Protein 6RUM (pdb70)

Foldseek 3Di:
DWAWAKDWADEAAAQAKTKIKIQIPDDQLLQFKKWKWWDDPPDDIATAKIAHSPRPDIDGDPVFPPQWDWDADRVRSMIMIIGGRDDQVVWTWMKMKTKAQARVLVVVVCVVAAQAAEEEEPLLCVLVVYDDPRYAYEYEDCDDDDDPVHHYDDDPVRRVVVRPDDQAYEYEDDQVSQVVCVVVAFKEWEKEWADDDDAPGFHDDDDCVQWDWPDKAWDQDDSGHNTTMMITMIGGPPDDRYYYYAYAYPPRGGHHPSHGVSMDMDMHPTDTHGHD

CATH classification: 2.60.40.10 (+1 more: 3.40.430.10)

Nearest PDB structures (foldseek):
  6rum-assembly1_A  TM=1.004E+00  e=4.250E-59  Lama glama
  6rul-assembly1_A  TM=6.107E-01  e=1.364E-53  Lama glama
  4p68-assembly1_A  TM=9.911E-01  e=1.883E-21  Escherichia coli
  8ez7-assembly1_H  TM=9.637E-01  e=3.844E-15  Homo sapiens
  8ekf-assembly1_HHH  TM=9.594E-01  e=9.694E-15  Homo sapiens

Organism: Escherichia coli (strain K12) (NCBI:txid83333)

Secondary structure (DSSP, 8-state):
--EEEEE---EE-TT--EEEEEEEESS-GGGS-EEEEEE-TTS--EEEEEE-TTSS-EEE-TTTBTTEEEEEETTTTEEEEEE-S--GGG-EEEEEEEEEB-HHHHHHHHHHHTTS-EEEEHHHHHHH-SPPTTS-EEEE-SS--S-TTSEEESSHHHHHHHT-S-S-EEE---HHHHHHHGGG-SEEEEEEE------SEE-----GGGEEEEEEEEE---SSBSS-EEEEEEEE----SEEEEEEE-GGGEEEBTTB-TT-EEEE---EEEEE-

B-factor: mean 23.11, std 8.86, range [10.44, 80.81]

Radius of gyration: 19.85 Å; Cα contacts (8 Å, |Δi|>4): 671; chains: 1; bounding box: 60×46×46 Å

Structure (mmCIF, N/CA/C/O backbone):
data_6RUM
#
_entry.id   6RUM
#
_cell.length_a   47.890
_cell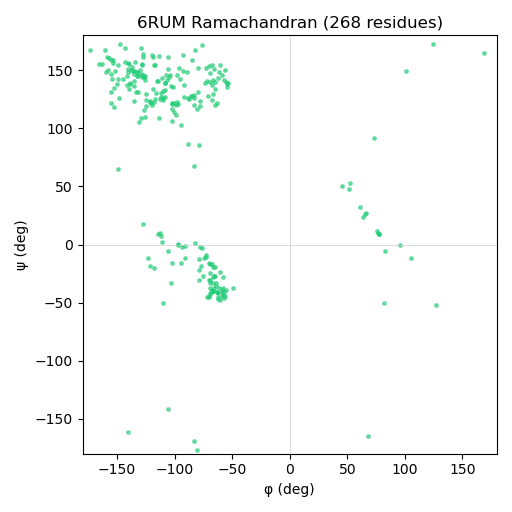.length_b   56.580
_cell.length_c   53.290
_cell.angle_alpha   90.00
_cell.angle_beta   94.91
_cell.angle_gamma   90.00
#
_symmetry.space_group_name_H-M   'P 1 21 1'
#
loop_
_entity.id
_entity.type
_entity.pdbx_description
1 polymer 'GFP-LAMA-G97 a GFP enhancer nanobody with cpDHFR insertion'
2 non-polymer TRIMETHOPRIM
3 non-polymer 'NADPH DIHYDRO-NICOTINAMIDE-ADENINE-DINUCLEOTIDE PHOSPHATE'
4 non-polymer 'CHLORIDE ION'
5 non-polymer 'TETRAETHYLENE GLYCOL'
6 non-polymer DI(HYDROXYETHYL)ETHER
7 water water
#
loop_
_atom_site.group_PDB
_atom_site.id
_atom_site.type_symbol
_atom_site.label_atom_id
_atom_site.label_alt_id
_atom_site.label_comp_id
_atom_site.label_asym_id
_atom_site.label_entity_id
_atom_site.label_seq_id
_atom_site.pdbx_PDB_ins_code
_atom_site.Cartn_x
_atom_site.Cartn_y
_atom_site.Cartn_z
_atom_site.occupancy
_atom_site.B_iso_or_equiv
_atom_site.auth_seq_id
_atom_site.auth_comp_id
_atom_site.auth_asym_id
_atom_site.auth_atom_id
_atom_site.pdbx_PDB_model_num
ATOM 1 N N . GLN A 1 2 ? -16.730 14.253 0.087 1.00 50.73 1 GLN A N 1
ATOM 2 C CA . GLN A 1 2 ? -16.810 13.372 -1.072 1.00 50.94 1 GLN A CA 1
ATOM 3 C C . GLN A 1 2 ? -16.525 11.930 -0.675 1.00 46.03 1 GLN A C 1
ATOM 4 O O . GLN A 1 2 ? -17.054 10.996 -1.282 1.00 46.85 1 GLN A O 1
ATOM 10 N N . VAL A 1 3 ? -15.684 11.744 0.343 1.00 38.30 2 VAL A N 1
ATOM 11 C CA . VAL A 1 3 ? -15.444 10.403 0.863 1.00 31.68 2 VAL A CA 1
ATOM 12 C C . VAL A 1 3 ? -16.689 9.921 1.595 1.00 33.96 2 VAL A C 1
ATOM 13 O O . VAL A 1 3 ? -17.217 10.607 2.482 1.00 32.27 2 VAL A O 1
ATOM 17 N N . GLN A 1 4 ? -17.165 8.735 1.223 1.00 26.77 3 GLN A N 1
ATOM 18 C CA . GLN A 1 4 ? -18.360 8.155 1.813 1.00 26.81 3 GLN A CA 1
ATOM 19 C C . GLN A 1 4 ? -18.131 6.670 2.045 1.00 21.14 3 GLN A C 1
ATOM 20 O O . GLN A 1 4 ? -17.548 5.989 1.198 1.00 24.30 3 GLN A O 1
ATOM 26 N N . LEU A 1 5 ? -18.600 6.175 3.191 1.00 22.94 4 LEU A N 1
ATOM 27 C CA . LEU A 1 5 ? -18.562 4.756 3.532 1.00 23.63 4 LEU A CA 1
ATOM 28 C C . LEU A 1 5 ? -19.979 4.321 3.874 1.00 23.98 4 LEU A C 1
ATOM 29 O O . LEU A 1 5 ? -20.579 4.860 4.810 1.00 25.56 4 LEU A O 1
ATOM 34 N N . VAL A 1 6 ? -20.519 3.361 3.122 1.00 20.12 5 VAL A N 1
ATOM 35 C CA . VAL A 1 6 ? -21.913 2.946 3.279 1.00 20.08 5 VAL A CA 1
ATOM 36 C C . VAL A 1 6 ? -21.952 1.440 3.506 1.00 20.00 5 VAL A C 1
ATOM 37 O O . VAL A 1 6 ? -21.689 0.664 2.582 1.00 20.08 5 VAL A O 1
ATOM 41 N N . GLU A 1 7 ? -22.291 1.025 4.723 1.00 18.00 6 GLU A N 1
ATOM 42 C CA . GLU A 1 7 ? -22.340 -0.390 5.062 1.00 18.50 6 GLU A CA 1
ATOM 43 C C . GLU A 1 7 ? -23.711 -0.984 4.778 1.00 23.95 6 GLU A C 1
ATOM 44 O O . GLU A 1 7 ? -24.740 -0.317 4.904 1.00 25.23 6 GLU A O 1
ATOM 50 N N . SER A 1 8 ? -23.715 -2.264 4.418 1.00 18.74 7 SER A N 1
ATOM 51 C CA . SER A 1 8 ? -24.954 -3.007 4.246 1.00 18.06 7 SER A CA 1
ATOM 52 C C . SER A 1 8 ? -24.706 -4.452 4.642 1.00 22.10 7 SER A C 1
ATOM 53 O O . SER A 1 8 ? -23.571 -4.861 4.897 1.00 18.60 7 SER A O 1
ATOM 56 N N . GLY A 1 9 ? -25.785 -5.226 4.686 1.00 18.68 8 GLY A N 1
ATOM 57 C CA . GLY A 1 9 ? -25.707 -6.654 4.909 1.00 17.46 8 GLY A CA 1
ATOM 58 C C . GLY A 1 9 ? -26.119 -7.102 6.290 1.00 18.19 8 GLY A C 1
ATOM 59 O O . GLY A 1 9 ? -26.294 -8.313 6.501 1.00 19.69 8 GLY A O 1
ATOM 60 N N . GLY A 1 10 ? -26.281 -6.179 7.235 1.00 20.20 9 GLY A N 1
ATOM 61 C CA . GLY A 1 10 ? -26.706 -6.569 8.567 1.00 17.87 9 GLY A CA 1
ATOM 62 C C . GLY A 1 10 ? -28.044 -7.280 8.525 1.00 23.24 9 GLY A C 1
ATOM 63 O O . GLY A 1 10 ? -28.903 -6.989 7.690 1.00 24.81 9 GLY A O 1
ATOM 64 N N . ALA A 1 11 ? -28.204 -8.245 9.427 1.00 19.63 10 ALA A N 1
ATOM 65 C CA . ALA A 1 11 ? -29.380 -9.101 9.423 1.00 15.86 10 ALA A CA 1
ATOM 66 C C . ALA A 1 11 ? -29.520 -9.738 10.791 1.00 19.30 10 ALA A C 1
ATOM 67 O O . ALA A 1 11 ? -28.609 -9.687 11.619 1.00 19.60 10 ALA A O 1
ATOM 69 N N . LEU A 1 12 ? -30.692 -10.329 11.015 1.00 24.32 11 LEU A N 1
ATOM 70 C CA . LEU A 1 12 ? -30.923 -11.220 12.140 1.00 20.94 11 LEU A CA 1
ATOM 71 C C . LEU A 1 12 ? -30.482 -12.619 11.733 1.00 25.25 11 LEU A C 1
ATOM 72 O O . LEU A 1 12 ? -30.879 -13.119 10.675 1.00 24.71 11 LEU A O 1
ATOM 77 N N . VAL A 1 13 ? -29.632 -13.233 12.550 1.00 22.49 12 VAL A N 1
ATOM 78 C CA . VAL A 1 13 ? -29.037 -14.520 12.217 1.00 23.15 12 VAL A CA 1
ATOM 79 C C . VAL A 1 13 ? -29.107 -15.416 13.443 1.00 27.32 12 VAL A C 1
ATOM 80 O O . VAL A 1 13 ? -29.059 -14.943 14.580 1.00 26.40 12 VAL A O 1
ATOM 84 N N . GLN A 1 14 ? -29.222 -16.733 13.204 1.00 25.70 13 GLN A N 1
ATOM 85 C CA . GLN A 1 14 ? -29.261 -17.667 14.322 1.00 26.47 13 GLN A CA 1
ATOM 86 C C . GLN A 1 14 ? -27.849 -17.929 14.845 1.00 22.69 13 GLN A C 1
ATOM 87 O O . GLN A 1 14 ? -26.876 -17.836 14.095 1.00 25.47 13 GLN A O 1
ATOM 93 N N . PRO A 1 15 ? -27.707 -18.251 16.127 1.00 26.57 14 PRO A N 1
ATOM 94 C CA . PRO A 1 15 ? -26.372 -18.550 16.656 1.00 22.28 14 PRO A CA 1
ATOM 95 C C . PRO A 1 15 ? -25.708 -19.664 15.864 1.00 28.68 14 PRO A C 1
ATOM 96 O O . PRO A 1 15 ? -26.351 -20.632 15.456 1.00 31.10 14 PRO A O 1
ATOM 100 N N . GLY A 1 16 ? -24.407 -19.504 15.626 1.00 21.04 15 GLY A N 1
ATOM 101 C CA . GLY A 1 16 ? -23.670 -20.421 14.783 1.00 22.51 15 GLY A CA 1
ATOM 102 C C . GLY A 1 16 ? -23.783 -20.164 13.296 1.00 25.22 15 GLY A C 1
ATOM 103 O O . GLY A 1 16 ? -23.098 -20.841 12.514 1.00 27.47 15 GLY A O 1
ATOM 104 N N . GLY A 1 17 ? -24.623 -19.213 12.874 1.00 23.99 16 GLY A N 1
ATOM 105 C CA . GLY A 1 17 ? -24.781 -18.891 11.471 1.00 24.48 16 GLY A CA 1
ATOM 106 C C . GLY A 1 17 ? -23.683 -17.983 10.947 1.00 23.19 16 GLY A C 1
ATOM 107 O O . GLY A 1 17 ? -22.744 -17.614 11.652 1.00 22.40 16 GLY A O 1
ATOM 108 N N . SER A 1 18 ? -23.825 -17.615 9.670 1.00 23.18 17 SER A N 1
ATOM 109 C CA . SER A 1 18 ? -22.831 -16.843 8.939 1.00 26.52 17 SER A CA 1
ATOM 110 C C . SER A 1 18 ? -23.483 -15.637 8.281 1.00 24.34 17 SER A C 1
ATOM 111 O O . SER A 1 18 ? -24.676 -15.652 7.962 1.00 23.38 17 SER A O 1
ATOM 114 N N . LEU A 1 19 ? -22.674 -14.601 8.055 1.00 19.80 18 LEU A N 1
ATOM 115 C CA . LEU A 1 19 ? -23.127 -13.374 7.416 1.00 20.08 18 LEU A CA 1
ATOM 116 C C . LEU A 1 19 ? -21.942 -12.683 6.754 1.00 17.57 18 LEU A C 1
ATOM 117 O O . LEU A 1 19 ? -20.819 -12.750 7.256 1.00 20.24 18 LEU A O 1
ATOM 122 N N . ARG A 1 20 ? -22.193 -12.017 5.626 1.00 17.91 19 ARG A N 1
ATOM 123 C CA . ARG A 1 20 ? -21.174 -11.201 4.969 1.00 18.65 19 ARG A CA 1
ATOM 124 C C . ARG A 1 20 ? -21.639 -9.753 4.935 1.00 18.59 19 ARG A C 1
ATOM 125 O O . ARG A 1 20 ? -22.713 -9.456 4.404 1.00 17.23 19 ARG A O 1
ATOM 133 N N . LEU A 1 21 ? -20.832 -8.857 5.504 1.00 15.38 20 LEU A N 1
ATOM 134 C CA . LEU A 1 21 ? -21.078 -7.423 5.449 1.00 14.55 20 LEU A CA 1
ATOM 135 C C . LEU A 1 21 ? -20.293 -6.782 4.307 1.00 16.31 20 LEU A C 1
ATOM 136 O O . LEU A 1 21 ? -19.234 -7.271 3.899 1.00 16.02 20 LEU A O 1
ATOM 141 N N . SER A 1 22 ? -20.839 -5.681 3.788 1.00 16.87 21 SER A N 1
ATOM 142 C CA . SER A 1 22 ? -20.254 -4.919 2.695 1.00 18.19 21 SER A CA 1
ATOM 143 C C . SER A 1 22 ? -20.113 -3.473 3.133 1.00 19.97 21 SER A C 1
ATOM 144 O O . SER A 1 22 ? -20.955 -2.959 3.874 1.00 21.76 21 SER A O 1
ATOM 147 N N . CYS A 1 23 ? -19.055 -2.813 2.680 1.00 18.78 22 CYS A N 1
ATOM 148 C CA . CYS A 1 23 ? -18.953 -1.364 2.822 1.00 19.35 22 CYS A CA 1
ATOM 149 C C . CYS A 1 23 ? -18.622 -0.785 1.457 1.00 19.69 22 CYS A C 1
ATOM 150 O O . CYS A 1 23 ? -17.509 -0.975 0.959 1.00 23.20 22 CYS A O 1
ATOM 153 N N . ALA A 1 24 ? -19.590 -0.101 0.852 1.00 18.83 23 ALA A N 1
ATOM 154 C CA . ALA A 1 24 ? -19.378 0.535 -0.445 1.00 19.23 23 ALA A CA 1
ATOM 155 C C . ALA A 1 24 ? -18.717 1.888 -0.230 1.00 24.92 23 ALA A C 1
ATOM 156 O O . ALA A 1 24 ? -19.269 2.760 0.453 1.00 18.89 23 ALA A O 1
ATOM 158 N N . ALA A 1 25 ? -17.534 2.064 -0.801 1.00 18.95 24 ALA A N 1
ATOM 159 C CA . ALA A 1 25 ? -16.771 3.284 -0.608 1.00 20.42 24 ALA A CA 1
ATOM 160 C C . ALA A 1 25 ? -16.851 4.153 -1.855 1.00 22.63 24 ALA A C 1
ATOM 161 O O . ALA A 1 25 ? -16.892 3.648 -2.981 1.00 23.19 24 ALA A O 1
ATOM 163 N N . SER A 1 26 ? -16.893 5.466 -1.645 1.00 21.60 25 SER A N 1
ATOM 164 C CA . SER A 1 26 ? -16.837 6.445 -2.718 1.00 24.09 25 SER A CA 1
ATOM 165 C C . SER A 1 26 ? -15.826 7.521 -2.352 1.00 26.28 25 SER A C 1
ATOM 166 O O . SER A 1 26 ? -15.668 7.871 -1.181 1.00 23.81 25 SER A O 1
ATOM 169 N N . GLY A 1 27 ? -15.130 8.033 -3.360 1.00 25.66 26 GLY A N 1
ATOM 170 C CA . GLY A 1 27 ? -14.205 9.126 -3.161 1.00 26.21 26 GLY A CA 1
ATOM 171 C C . GLY A 1 27 ? -12.757 8.736 -2.962 1.00 29.17 26 GLY A C 1
ATOM 172 O O . GLY A 1 27 ? -11.912 9.629 -2.810 1.00 31.05 26 GLY A O 1
A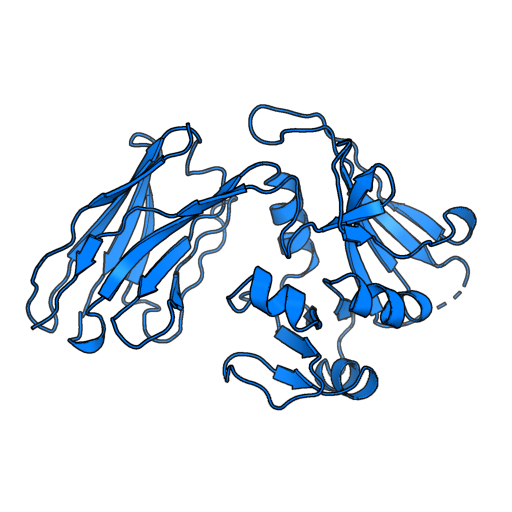TOM 173 N N . PHE A 1 28 ? -12.439 7.446 -2.966 1.00 25.00 27 PHE A N 1
ATOM 174 C CA . PHE A 1 28 ? -11.067 6.971 -2.832 1.00 25.13 27 PHE A CA 1
ATOM 175 C C . PHE A 1 28 ? -11.038 5.501 -3.235 1.00 21.90 27 PHE A C 1
ATOM 176 O O . PHE A 1 28 ? -12.067 4.823 -3.160 1.00 21.23 27 PHE A O 1
ATOM 184 N N . PRO A 1 29 ? -9.872 4.994 -3.683 1.00 23.32 28 PRO A N 1
ATOM 185 C CA . PRO A 1 29 ? -9.771 3.574 -4.048 1.00 21.48 28 PRO A CA 1
ATOM 186 C C . PRO A 1 29 ? -9.425 2.697 -2.849 1.00 23.19 28 PRO A C 1
ATOM 187 O O . PRO A 1 29 ? -8.416 2.931 -2.174 1.00 21.74 28 PRO A O 1
ATOM 191 N N . VAL A 1 30 ? -10.243 1.675 -2.584 1.00 20.69 29 VAL A N 1
ATOM 192 C CA . VAL A 1 30 ? -10.120 0.950 -1.320 1.00 18.78 29 VAL A CA 1
ATOM 193 C C . VAL A 1 30 ? -8.801 0.190 -1.231 1.00 23.13 29 VAL A C 1
ATOM 194 O O . VAL A 1 30 ? -8.275 -0.012 -0.132 1.00 21.90 29 VAL A O 1
ATOM 198 N N . ASN A 1 31 ? -8.221 -0.218 -2.366 1.00 18.71 30 ASN A N 1
ATOM 199 C CA . ASN A 1 31 ? -7.044 -1.074 -2.297 1.00 20.70 30 ASN A CA 1
ATOM 200 C C . ASN A 1 31 ? -5.769 -0.311 -1.970 1.00 20.73 30 ASN A C 1
ATOM 201 O O . ASN A 1 31 ? -4.718 -0.945 -1.816 1.00 21.99 30 ASN A O 1
ATOM 206 N N . ARG A 1 32 ? -5.838 1.011 -1.820 1.00 21.11 31 ARG A N 1
ATOM 207 C CA . ARG A 1 32 ? -4.662 1.839 -1.593 1.00 19.38 31 ARG A CA 1
ATOM 208 C C . ARG A 1 32 ? -4.659 2.506 -0.222 1.00 20.81 31 ARG A C 1
ATOM 209 O O . ARG A 1 32 ? -3.794 3.346 0.044 1.00 21.28 31 ARG A O 1
ATOM 217 N N . TYR A 1 33 ? -5.586 2.134 0.663 1.00 19.20 32 TYR A N 1
ATOM 218 C CA . TYR A 1 33 ? -5.647 2.660 2.019 1.00 17.10 32 TYR A CA 1
ATOM 219 C C . TYR A 1 33 ? -5.823 1.501 2.986 1.00 18.27 32 TYR A C 1
ATOM 220 O O . TYR A 1 33 ? -6.438 0.483 2.651 1.00 18.15 32 TYR A O 1
ATOM 229 N N . SER A 1 34 ? -5.271 1.652 4.185 1.00 15.21 33 SER A N 1
ATOM 230 C CA . SER A 1 34 ? -5.625 0.741 5.263 1.00 14.78 33 SER A CA 1
ATOM 231 C C . SER A 1 34 ? -7.101 0.911 5.606 1.00 19.09 33 SER A C 1
ATOM 232 O O . SER A 1 34 ? -7.593 2.036 5.736 1.00 20.80 33 SER A O 1
ATOM 235 N N . MET A 1 35 ? -7.813 -0.205 5.747 1.00 15.74 34 MET A N 1
ATOM 236 C CA . MET A 1 35 ? -9.238 -0.176 6.058 1.00 13.32 34 MET A CA 1
ATOM 237 C C . MET A 1 35 ? -9.473 -1.022 7.301 1.00 15.40 34 MET A C 1
ATOM 238 O O . MET A 1 35 ? -8.859 -2.080 7.458 1.00 16.83 34 MET A O 1
ATOM 243 N N . ARG A 1 36 ? -10.367 -0.561 8.174 1.00 16.06 35 ARG A N 1
ATOM 244 C CA . ARG A 1 36 ? -10.684 -1.272 9.407 1.00 14.69 35 ARG A CA 1
ATOM 245 C C . ARG A 1 36 ? -12.187 -1.425 9.582 1.00 14.55 35 ARG A C 1
ATOM 246 O O . ARG A 1 36 ? -12.974 -0.585 9.135 1.00 14.97 35 ARG A O 1
ATOM 254 N N . TRP A 1 37 ? -12.572 -2.513 10.253 1.00 14.38 36 TRP A N 1
ATOM 255 C CA . TRP A 1 37 ? -13.933 -2.696 10.735 1.00 15.33 36 TRP A CA 1
ATOM 256 C C . TRP A 1 37 ? -13.936 -2.518 12.246 1.00 14.93 36 TRP A C 1
ATOM 257 O O . TRP A 1 37 ? -13.001 -2.947 12.928 1.00 14.76 36 TRP A O 1
ATOM 268 N N . TYR A 1 38 ? -14.990 -1.877 12.750 1.00 12.94 37 TYR A N 1
ATOM 269 C CA . TYR A 1 38 ? -15.256 -1.687 14.166 1.00 15.76 37 TYR A CA 1
ATOM 270 C C . TYR A 1 38 ? -16.667 -2.180 14.459 1.00 16.68 37 TYR A C 1
ATOM 271 O O . TYR A 1 38 ? -17.483 -2.355 13.554 1.00 15.86 37 TYR A O 1
ATOM 280 N N . ARG A 1 39 ? -16.973 -2.392 15.737 1.00 14.48 38 ARG A N 1
ATOM 281 C CA . ARG A 1 39 ? -18.353 -2.651 16.110 1.00 15.22 38 ARG A CA 1
ATOM 282 C C . ARG A 1 39 ? -18.647 -1.991 17.446 1.00 15.83 38 ARG A C 1
ATOM 283 O O . ARG A 1 39 ? -17.746 -1.715 18.240 1.00 16.98 38 ARG A O 1
ATOM 291 N N . GLN A 1 40 ? -19.931 -1.741 17.684 1.00 16.42 39 GLN A N 1
ATOM 292 C CA . GLN A 1 40 ? -20.338 -1.123 18.942 1.00 16.15 39 GLN A CA 1
ATOM 293 C C . GLN A 1 40 ? -21.717 -1.617 19.340 1.00 18.25 39 GLN A C 1
ATOM 294 O O . GLN A 1 40 ? -22.661 -1.555 18.547 1.00 17.84 39 GLN A O 1
ATOM 300 N N . ALA A 1 41 ? -21.820 -2.128 20.565 1.00 20.15 40 ALA A N 1
ATOM 301 C CA . ALA A 1 41 ? -23.095 -2.477 21.159 1.00 24.54 40 ALA A CA 1
ATOM 302 C C . ALA A 1 41 ? -23.466 -1.450 22.223 1.00 25.22 40 ALA A C 1
ATOM 303 O O . ALA A 1 41 ? -22.583 -0.831 22.822 1.00 23.84 40 ALA A O 1
ATOM 305 N N . PRO A 1 42 ? -24.758 -1.231 22.465 1.00 25.18 41 PRO A N 1
ATOM 306 C CA . PRO A 1 42 ? -25.164 -0.234 23.464 1.00 28.00 41 PRO A CA 1
ATOM 307 C C . PRO A 1 42 ? -24.578 -0.529 24.835 1.00 29.84 41 PRO A C 1
ATOM 308 O O . PRO A 1 42 ? -24.479 -1.683 25.253 1.00 30.68 41 PRO A O 1
ATOM 312 N N . GLY A 1 43 ? -24.189 0.536 25.531 1.00 32.04 42 GLY A N 1
ATOM 313 C CA . GLY A 1 43 ? -23.593 0.381 26.841 1.00 38.92 42 GLY A CA 1
ATOM 314 C C . GLY A 1 43 ? -22.158 -0.081 26.825 1.00 43.28 42 GLY A C 1
ATOM 315 O O . GLY A 1 43 ? -21.620 -0.431 27.879 1.00 43.55 42 GLY A O 1
ATOM 316 N N . LYS A 1 44 ? -21.521 -0.098 25.657 1.00 38.00 43 LYS A N 1
ATOM 317 C CA . LYS A 1 44 ? -20.125 -0.481 25.539 1.00 36.39 43 LYS A CA 1
ATOM 318 C C . LYS A 1 44 ? -19.426 0.475 24.585 1.00 32.32 43 LYS A C 1
ATOM 319 O O . LYS A 1 44 ? -20.055 1.075 23.708 1.00 33.10 43 LYS A O 1
ATOM 325 N N . GLU A 1 45 ? -18.121 0.630 24.782 1.00 32.08 44 GLU A N 1
ATOM 326 C CA . GLU A 1 45 ? -17.332 1.433 23.862 1.00 34.50 44 GLU A CA 1
ATOM 327 C C . GLU A 1 45 ? -17.149 0.687 22.547 1.00 23.73 44 GLU A C 1
ATOM 328 O O . GLU A 1 45 ? -17.171 -0.546 22.497 1.00 26.02 44 GLU A O 1
ATOM 334 N N . ARG A 1 46 ? -16.987 1.452 21.473 1.00 25.42 45 ARG A N 1
ATOM 335 C CA . ARG A 1 46 ? -16.696 0.846 20.182 1.00 25.29 45 ARG A CA 1
ATOM 336 C C . ARG A 1 46 ? -15.379 0.089 20.257 1.00 28.58 45 ARG A C 1
ATOM 337 O O . ARG A 1 46 ? -14.469 0.454 21.006 1.00 25.40 45 ARG A O 1
ATOM 345 N N . GLU A 1 47 ? -15.277 -0.989 19.487 1.00 18.36 46 GLU A N 1
ATOM 346 C CA . GLU A 1 47 ? -14.056 -1.770 19.544 1.00 18.91 46 GLU A CA 1
ATOM 347 C C . GLU A 1 47 ? -13.614 -2.128 18.138 1.00 19.04 46 GLU A C 1
ATOM 348 O O . GLU A 1 47 ? -14.435 -2.397 17.257 1.00 18.17 46 GLU A O 1
ATOM 354 N N . TRP A 1 48 ? -12.307 -2.072 17.931 1.00 18.87 47 TRP A N 1
ATOM 355 C CA . TRP A 1 48 ? -11.729 -2.498 16.668 1.00 16.82 47 TRP A CA 1
ATOM 356 C C . TRP A 1 48 ? -11.888 -4.004 16.491 1.00 17.76 47 TRP A C 1
ATOM 357 O O . TRP A 1 48 ? -11.686 -4.779 17.429 1.00 16.09 47 TRP A O 1
ATOM 368 N N . VAL A 1 49 ? -12.257 -4.406 15.274 1.00 14.34 48 VAL A N 1
ATOM 369 C CA . VAL A 1 49 ? -12.562 -5.793 14.929 1.00 15.59 48 VAL A CA 1
ATOM 370 C C . VAL A 1 49 ? -11.494 -6.384 14.015 1.00 16.39 48 VAL A C 1
ATOM 371 O O . VAL A 1 49 ? -10.983 -7.477 14.260 1.00 16.01 48 VAL A O 1
ATOM 375 N N . ALA A 1 50 ? -11.157 -5.678 12.943 1.00 15.63 49 ALA A N 1
ATOM 376 C CA . ALA A 1 50 ? -10.330 -6.253 11.891 1.00 15.36 49 ALA A CA 1
ATOM 377 C C . ALA A 1 50 ? -9.772 -5.123 11.046 1.00 16.33 49 ALA A C 1
ATOM 378 O O . ALA A 1 50 ? -10.352 -4.044 10.971 1.00 16.10 49 ALA A O 1
ATOM 380 N N . GLY A 1 51 ? -8.638 -5.387 10.402 1.00 15.68 50 GLY A N 1
ATOM 381 C CA . GLY A 1 51 ? -8.073 -4.405 9.490 1.00 17.53 50 GLY A CA 1
ATOM 382 C C . GLY A 1 51 ? -7.165 -5.046 8.469 1.00 15.50 50 GLY A C 1
ATOM 383 O O . GLY A 1 51 ? -6.708 -6.180 8.638 1.00 16.49 50 GLY A O 1
ATOM 384 N N . MET A 1 52 ? -6.932 -4.316 7.375 1.00 16.19 51 MET A N 1
ATOM 385 C CA A MET A 1 52 ? -5.976 -4.701 6.340 0.66 16.15 51 MET A CA 1
ATOM 386 C CA B MET A 1 52 ? -5.934 -4.711 6.398 0.34 16.24 51 MET A CA 1
ATOM 387 C C . MET A 1 52 ? -5.105 -3.499 6.009 1.00 17.10 51 MET A C 1
ATOM 388 O O . MET A 1 52 ? -5.607 -2.374 5.931 1.00 18.28 51 MET A O 1
ATOM 397 N N . SER A 1 53 ? -3.818 -3.744 5.806 1.00 17.50 52 SER A N 1
ATOM 398 C CA A SER A 1 53 ? -2.881 -2.684 5.495 0.87 18.79 52 SER A CA 1
ATOM 399 C CA B SER A 1 53 ? -2.883 -2.678 5.496 0.13 18.81 52 SER A CA 1
ATOM 400 C C . SER A 1 53 ? -3.111 -2.156 4.081 1.00 18.24 52 SER A C 1
ATOM 401 O O . SER A 1 53 ? -3.694 -2.829 3.219 1.00 19.37 52 SER A O 1
ATOM 406 N N . SER A 1 54 A -2.630 -0.934 3.841 1.00 17.74 52 SER A N 1
ATOM 407 C CA . SER A 1 54 A -2.805 -0.340 2.524 1.00 16.62 52 SER A CA 1
ATOM 408 C C . SER A 1 54 A -2.197 -1.228 1.448 1.00 17.59 52 SER A C 1
ATOM 409 O O . SER A 1 54 A -2.793 -1.415 0.386 1.00 19.75 52 SER A O 1
ATOM 412 N N . ALA A 1 55 ? -1.022 -1.803 1.723 1.00 19.28 53 ALA A N 1
ATOM 413 C CA . ALA A 1 55 ? -0.341 -2.640 0.740 1.00 17.90 53 ALA A CA 1
ATOM 414 C C . ALA A 1 55 ? -1.049 -3.967 0.509 1.00 19.50 53 ALA A C 1
ATOM 415 O O . ALA A 1 55 ? -0.776 -4.631 -0.498 1.00 20.91 53 ALA A O 1
ATOM 417 N N . GLY A 1 56 ? -1.955 -4.361 1.396 1.00 17.21 54 GLY A N 1
ATOM 418 C CA . GLY A 1 56 ? -2.583 -5.663 1.275 1.00 18.49 54 GLY A CA 1
ATOM 419 C C . GLY A 1 56 ? -1.737 -6.830 1.721 1.00 19.52 54 GLY A C 1
ATOM 420 O O . GLY A 1 56 ? -2.132 -7.979 1.491 1.00 22.78 54 GLY A O 1
ATOM 421 N N . ASP A 1 57 ? -0.588 -6.579 2.350 1.00 16.14 55 ASP A N 1
ATOM 422 C CA . ASP A 1 57 ? 0.329 -7.635 2.754 1.00 17.18 55 ASP A CA 1
ATOM 423 C C . ASP A 1 57 ? 0.161 -8.056 4.209 1.00 22.04 55 ASP A C 1
ATOM 424 O O . ASP A 1 57 ? 0.887 -8.944 4.674 1.00 21.67 55 ASP A O 1
ATOM 429 N N . ARG A 1 58 ? -0.779 -7.450 4.935 1.00 16.96 56 ARG A N 1
ATOM 430 C CA . ARG A 1 58 ? -1.005 -7.750 6.340 1.00 18.75 56 ARG A CA 1
ATOM 431 C C . ARG A 1 58 ? -2.469 -7.518 6.671 1.00 16.64 56 ARG A C 1
ATOM 432 O O . ARG A 1 58 ? -3.062 -6.530 6.239 1.00 17.34 56 ARG A O 1
ATOM 440 N N . SER A 1 59 ? -3.045 -8.427 7.443 1.00 18.23 57 SER A N 1
ATOM 441 C CA A SER A 1 59 ? -4.358 -8.220 8.031 0.69 16.53 57 SER A CA 1
ATOM 442 C CA B SER A 1 59 ? -4.366 -8.244 8.023 0.31 16.58 57 SER A CA 1
ATOM 443 C C . SER A 1 59 ? -4.290 -8.604 9.500 1.00 16.43 57 SER A C 1
ATOM 444 O O . SER A 1 59 ? -3.497 -9.456 9.896 1.00 21.07 57 SER A O 1
ATOM 449 N N . SER A 1 60 ? -5.118 -7.941 10.310 1.00 13.78 58 SER A N 1
ATOM 450 C CA . SER A 1 60 ? -5.082 -8.125 11.757 1.00 11.98 58 SER A CA 1
ATOM 451 C C . SER A 1 60 ? -6.497 -8.238 12.306 1.00 16.09 58 SER A C 1
ATOM 452 O O . SER A 1 60 ? -7.436 -7.662 11.760 1.00 16.07 58 SER A O 1
ATOM 455 N N . TYR A 1 61 ? -6.645 -8.992 13.396 1.00 16.96 59 TYR A N 1
ATOM 456 C CA . TYR A 1 61 ? -7.957 -9.264 13.973 1.00 14.47 59 TYR A CA 1
ATOM 457 C C . TYR A 1 61 ? -7.863 -9.223 15.492 1.00 17.48 59 TYR A C 1
ATOM 458 O O . TYR A 1 61 ? -6.827 -9.547 16.073 1.00 20.70 59 TYR A O 1
ATOM 467 N N . GLU A 1 62 ? -8.947 -8.808 16.136 1.00 16.93 60 GLU A N 1
ATOM 468 C CA . GLU A 1 62 ? -9.013 -8.986 17.576 1.00 16.15 60 GLU A CA 1
ATOM 469 C C . GLU A 1 62 ? -9.156 -10.471 17.912 1.00 17.53 60 GLU A C 1
ATOM 470 O O . GLU A 1 62 ? -9.650 -11.263 17.109 1.00 17.46 60 GLU A O 1
ATOM 476 N N . ASP A 1 63 ? -8.693 -10.850 19.113 1.00 16.73 61 ASP A N 1
ATOM 477 C CA . ASP A 1 63 ? -8.604 -12.270 19.472 1.00 18.06 61 ASP A CA 1
ATOM 478 C C . ASP A 1 63 ? -9.943 -12.997 19.327 1.00 17.17 61 ASP A C 1
ATOM 479 O O . ASP A 1 63 ? -9.979 -14.161 18.905 1.00 20.53 61 ASP A O 1
ATOM 484 N N . SER A 1 64 ? -11.048 -12.345 19.697 1.00 17.51 62 SER A N 1
ATOM 485 C CA . SER A 1 64 ? -12.336 -13.024 19.714 1.00 19.98 62 SER A CA 1
ATOM 486 C C . SER A 1 64 ? -12.909 -13.286 18.331 1.00 16.37 62 SER A C 1
ATOM 487 O O . SER A 1 64 ? -13.899 -14.010 18.228 1.00 20.25 62 SER A O 1
ATOM 490 N N . VAL A 1 65 ? -12.343 -12.715 17.269 1.00 14.84 63 VAL A N 1
ATOM 491 C CA . VAL A 1 65 ? -12.894 -12.889 15.930 1.00 15.16 63 VAL A CA 1
ATOM 492 C C . VAL A 1 65 ? -11.893 -13.462 14.949 1.00 17.25 63 VAL A C 1
ATOM 493 O O . VAL A 1 65 ? -12.297 -13.840 13.843 1.00 18.87 63 VAL A O 1
ATOM 497 N N . LYS A 1 66 ? -10.607 -13.519 15.302 1.00 18.42 64 LYS A N 1
ATOM 498 C CA . LYS A 1 66 ? -9.585 -14.000 14.380 1.00 16.26 64 LYS A CA 1
ATOM 499 C C . LYS A 1 66 ? -9.941 -15.387 13.853 1.00 20.21 64 LYS A C 1
ATOM 500 O O . LYS A 1 66 ? -10.370 -16.263 14.604 1.00 21.35 64 LYS A O 1
ATOM 506 N N . GLY A 1 67 ? -9.774 -15.571 12.549 1.00 18.33 65 GLY A N 1
ATOM 507 C CA . GLY A 1 67 ? -10.163 -16.827 11.898 1.00 23.06 65 GLY A CA 1
ATOM 508 C C . GLY A 1 67 ? -11.635 -16.909 11.566 1.00 21.72 65 GLY A C 1
ATOM 509 O O . GLY A 1 67 ? -11.998 -17.222 10.428 1.00 33.41 65 GLY A O 1
ATOM 510 N N . ARG A 1 68 ? -12.494 -16.632 12.545 1.00 20.95 66 ARG A N 1
ATOM 511 C CA . ARG A 1 68 ? -13.940 -16.624 12.340 1.00 22.72 66 ARG A CA 1
ATOM 512 C C . ARG A 1 68 ? -14.349 -15.571 11.332 1.00 18.51 66 ARG A C 1
ATOM 513 O O . ARG A 1 68 ? -15.271 -15.784 10.538 1.00 17.56 66 ARG A O 1
ATOM 521 N N . PHE A 1 69 ? -13.740 -14.396 11.423 1.00 16.56 67 PHE A N 1
ATOM 522 C CA . PHE A 1 69 ? -14.010 -13.273 10.543 1.00 14.85 67 PHE A CA 1
ATOM 523 C C . PHE A 1 69 ? -12.832 -13.091 9.604 1.00 19.45 67 PHE A C 1
ATOM 524 O O . PHE A 1 69 ? -11.677 -13.298 9.990 1.00 18.10 67 PHE A O 1
ATOM 532 N N . THR A 1 70 ? -13.127 -12.672 8.376 1.00 17.97 68 THR A N 1
ATOM 533 C CA . THR A 1 70 ? -12.082 -12.400 7.399 1.00 16.38 68 THR A CA 1
ATOM 534 C C . THR A 1 70 ? -12.453 -11.145 6.621 1.00 14.05 68 THR A C 1
ATOM 535 O O . THR A 1 70 ? -13.600 -10.992 6.194 1.00 16.92 68 THR A O 1
ATOM 539 N N . ILE A 1 71 ? -11.487 -10.243 6.456 1.00 14.94 69 ILE A N 1
ATOM 540 C CA . ILE A 1 71 ? -11.681 -8.978 5.758 1.00 14.68 69 ILE A CA 1
ATOM 541 C C . ILE A 1 71 ? -11.178 -9.126 4.319 1.00 16.80 69 ILE A C 1
ATOM 542 O O . ILE A 1 71 ? -10.239 -9.886 4.043 1.00 18.07 69 ILE A O 1
ATOM 547 N N . SER A 1 72 ? -11.844 -8.447 3.379 1.00 17.11 70 SER A N 1
ATOM 548 C CA . SER A 1 72 ? -11.498 -8.525 1.959 1.00 18.80 70 SER A CA 1
ATOM 549 C C . SER A 1 72 ? -11.837 -7.206 1.271 1.00 20.02 70 SER A C 1
ATOM 550 O O . SER A 1 72 ? -12.721 -6.470 1.712 1.00 21.70 70 SER A O 1
ATOM 553 N N . ARG A 1 73 ? -11.132 -6.914 0.174 1.00 19.76 71 ARG A N 1
ATOM 554 C CA . ARG A 1 73 ? -11.347 -5.686 -0.588 1.00 19.83 71 ARG A CA 1
ATOM 555 C C . ARG A 1 73 ? -11.645 -6.040 -2.035 1.00 24.87 71 ARG A C 1
ATOM 556 O O . ARG A 1 73 ? -10.897 -6.802 -2.656 1.00 26.21 71 ARG A O 1
ATOM 564 N N . ASP A 1 74 ? -12.729 -5.474 -2.558 1.00 18.41 72 ASP A N 1
ATOM 565 C CA . ASP A 1 74 ? -13.189 -5.684 -3.930 1.00 24.48 72 ASP A CA 1
ATOM 566 C C . ASP A 1 74 ? -12.750 -4.480 -4.754 1.00 20.93 72 ASP A C 1
ATOM 567 O O . ASP A 1 74 ? -13.222 -3.359 -4.538 1.00 20.16 72 ASP A O 1
ATOM 572 N N . ASP A 1 75 ? -11.849 -4.717 -5.704 1.00 23.88 73 ASP A N 1
ATOM 573 C CA . ASP A 1 75 ? -11.307 -3.627 -6.500 1.00 25.47 73 ASP A CA 1
ATOM 574 C C . ASP A 1 75 ? -12.338 -3.089 -7.487 1.00 20.95 73 ASP A C 1
ATOM 575 O O . ASP A 1 75 ? -12.502 -1.871 -7.633 1.00 26.17 73 ASP A O 1
ATOM 580 N N . ALA A 1 76 ? -13.039 -3.983 -8.178 1.00 22.48 74 ALA A N 1
ATOM 581 C CA . ALA A 1 76 ? -13.965 -3.541 -9.214 1.00 26.13 74 ALA A CA 1
ATOM 582 C C . ALA A 1 76 ? -15.174 -2.833 -8.621 1.00 26.21 74 ALA A C 1
ATOM 583 O O . ALA A 1 76 ? -15.706 -1.898 -9.231 1.00 26.21 74 ALA A O 1
ATOM 585 N N . ARG A 1 77 ? -15.610 -3.247 -7.434 1.00 22.76 75 ARG A N 1
ATOM 586 C CA . ARG A 1 77 ? -16.766 -2.652 -6.785 1.00 23.92 75 ARG A CA 1
ATOM 587 C C . ARG A 1 77 ? -16.390 -1.596 -5.761 1.00 26.22 75 ARG A C 1
ATOM 588 O O . ARG A 1 77 ? -17.287 -0.999 -5.159 1.00 22.80 75 ARG A O 1
ATOM 596 N N . ASN A 1 78 ? -15.095 -1.350 -5.568 1.00 21.36 76 ASN A N 1
ATOM 597 C CA . ASN A 1 78 ? -14.589 -0.416 -4.568 1.00 19.28 76 ASN A CA 1
ATOM 598 C C . ASN A 1 78 ? -15.291 -0.617 -3.230 1.00 21.20 76 ASN A C 1
ATOM 599 O O . ASN A 1 78 ? -15.795 0.322 -2.613 1.00 19.93 76 ASN A O 1
ATOM 604 N N . THR A 1 79 ? -15.325 -1.873 -2.790 1.00 17.92 77 THR A N 1
ATOM 605 C CA . THR A 1 79 ? -16.095 -2.288 -1.625 1.00 19.75 77 THR A CA 1
ATOM 606 C C . THR A 1 79 ? -15.223 -3.133 -0.709 1.00 22.81 77 THR A C 1
ATOM 607 O O . THR A 1 79 ? -14.363 -3.884 -1.180 1.00 20.08 77 THR A O 1
ATOM 611 N N . VAL A 1 80 ? -15.436 -2.996 0.601 1.00 15.29 78 VAL A N 1
ATOM 612 C CA . VAL A 1 80 ? -14.744 -3.791 1.609 1.00 16.07 78 VAL A CA 1
ATOM 613 C C . VAL A 1 80 ? -15.754 -4.761 2.196 1.00 17.24 78 VAL A C 1
ATOM 614 O O . VAL A 1 80 ? -16.910 -4.392 2.436 1.00 17.23 78 VAL A O 1
ATOM 618 N N . TYR A 1 81 ? -15.326 -5.997 2.420 1.00 14.62 79 TYR A N 1
ATOM 619 C CA . TYR A 1 81 ? -16.206 -7.024 2.955 1.00 18.18 79 TYR A CA 1
ATOM 620 C C . TYR A 1 81 ? -15.703 -7.502 4.302 1.00 15.83 79 TYR A C 1
ATOM 621 O O . TYR A 1 81 ? -14.509 -7.416 4.603 1.00 17.05 79 TYR A O 1
ATOM 630 N N . LEU A 1 82 ? -16.638 -8.005 5.111 1.00 15.15 80 LEU A N 1
ATOM 631 C CA . LEU A 1 82 ? -16.328 -8.741 6.331 1.00 14.30 80 LEU A CA 1
ATOM 632 C C . LEU A 1 82 ? -17.144 -10.024 6.325 1.00 14.37 80 LEU A C 1
ATOM 633 O O . LEU A 1 82 ? -18.362 -9.988 6.518 1.00 16.52 80 LEU A O 1
ATOM 638 N N . GLN A 1 83 ? -16.493 -11.150 6.061 1.00 13.54 81 GLN A N 1
ATOM 639 C CA . GLN A 1 83 ? -17.162 -12.436 6.225 1.00 13.35 81 GLN A CA 1
ATOM 640 C C . GLN A 1 83 ? -17.153 -12.805 7.706 1.00 15.35 81 GLN A C 1
ATOM 641 O O . GLN A 1 83 ? -16.113 -12.699 8.360 1.00 16.32 81 GLN A O 1
ATOM 647 N N . MET A 1 84 ? -18.312 -13.198 8.252 1.00 15.11 82 MET A N 1
ATOM 648 C CA . MET A 1 84 ? -18.436 -13.520 9.674 1.00 17.10 82 MET A CA 1
ATOM 649 C C . MET A 1 84 ? -19.035 -14.905 9.849 1.00 21.12 82 MET A C 1
ATOM 650 O O . MET A 1 84 ? -20.205 -15.120 9.517 1.00 20.39 82 MET A O 1
ATOM 655 N N . ASN A 1 85 A -18.260 -15.818 10.426 1.00 18.16 82 ASN A N 1
ATOM 656 C CA . ASN A 1 85 A -18.703 -17.186 10.668 1.00 14.08 82 ASN A CA 1
ATOM 657 C C . ASN A 1 85 A -18.830 -17.469 12.157 1.00 20.93 82 ASN A C 1
ATOM 658 O O . ASN A 1 85 A -18.271 -16.761 12.999 1.00 18.65 82 ASN A O 1
ATOM 663 N N . SER A 1 86 B -19.574 -18.537 12.458 1.00 19.44 82 SER A N 1
ATOM 664 C CA . SER A 1 86 B -19.773 -19.020 13.820 1.00 22.23 82 SER A CA 1
ATOM 665 C C . SER A 1 86 B -20.248 -17.898 14.735 1.00 18.43 82 SER A C 1
ATOM 666 O O . SER A 1 86 B -19.676 -17.645 15.797 1.00 18.17 82 SER A O 1
ATOM 669 N N . LEU A 1 87 C -21.319 -17.229 14.313 1.00 21.09 82 LEU A N 1
ATOM 670 C CA . LEU A 1 87 C -21.773 -16.029 15.004 1.00 17.98 82 LEU A CA 1
ATOM 671 C C . LEU A 1 87 C -22.401 -16.383 16.344 1.00 21.93 82 LEU A C 1
ATOM 672 O O . LEU A 1 87 C -23.102 -17.390 16.475 1.00 24.14 82 LEU A O 1
ATOM 677 N N . LYS A 1 88 ? -22.129 -15.548 17.340 1.00 23.25 83 LYS A N 1
ATOM 678 C CA . LYS A 1 88 ? -22.555 -15.705 18.724 1.00 24.40 83 LYS A CA 1
ATOM 679 C C . LYS A 1 88 ? -23.454 -14.542 19.117 1.00 26.67 83 LYS A C 1
ATOM 680 O O . LYS A 1 88 ? -23.354 -13.459 18.535 1.00 21.35 83 LYS A O 1
ATOM 686 N N . PRO A 1 89 ? -24.345 -14.730 20.095 1.00 27.53 84 PRO A N 1
ATOM 687 C CA . PRO A 1 89 ? -25.157 -13.593 20.567 1.00 18.90 84 PRO A CA 1
ATOM 688 C C . PRO A 1 89 ? -24.333 -12.359 20.878 1.00 22.32 84 PRO A C 1
ATOM 689 O O . PRO A 1 89 ? -24.741 -11.235 20.582 1.00 22.15 84 PRO A O 1
ATOM 693 N N . GLU A 1 90 ? -23.154 -12.546 21.427 1.00 22.50 85 GLU A N 1
ATOM 694 C CA . GLU A 1 90 ? -22.303 -11.435 21.804 1.00 26.61 85 GLU A CA 1
ATOM 695 C C . GLU A 1 90 ? -21.676 -10.731 20.613 1.00 23.39 85 GLU A C 1
ATOM 696 O O . GLU A 1 90 ? -21.063 -9.675 20.801 1.00 24.12 85 GLU A O 1
ATOM 702 N N . ASP A 1 91 ? -21.806 -11.283 19.407 1.00 20.08 86 ASP A N 1
ATOM 703 C CA . ASP A 1 91 ? -21.433 -10.554 18.200 1.00 20.03 86 ASP A CA 1
ATOM 704 C C . ASP A 1 91 ? -22.466 -9.505 17.804 1.00 18.03 86 ASP A C 1
ATOM 705 O O . ASP A 1 91 ? -22.237 -8.777 16.829 1.00 19.04 86 ASP A O 1
ATOM 710 N N . THR A 1 92 ? -23.588 -9.414 18.528 1.00 18.73 87 THR A N 1
ATOM 711 C CA . THR A 1 92 ? -24.637 -8.454 18.198 1.00 18.10 87 THR A CA 1
ATOM 712 C C . THR A 1 92 ? -24.120 -7.036 18.385 1.00 16.85 87 THR A C 1
ATOM 713 O O . THR A 1 92 ? -23.713 -6.659 19.490 1.00 19.98 87 THR A O 1
ATOM 717 N N . ALA A 1 93 ? -24.134 -6.245 17.310 1.00 14.41 88 ALA A N 1
ATOM 718 C CA . ALA A 1 93 ? -23.567 -4.901 17.376 1.00 16.63 88 ALA A CA 1
ATOM 719 C C . ALA A 1 93 ? -23.867 -4.175 16.076 1.00 15.00 88 ALA A C 1
ATOM 720 O O . ALA A 1 93 ? -24.267 -4.789 15.087 1.00 15.15 88 ALA A O 1
ATOM 722 N N . VAL A 1 94 ? -23.647 -2.859 16.081 1.00 15.23 89 VAL A N 1
ATOM 723 C CA . VAL A 1 94 ? -23.543 -2.102 14.830 1.00 12.97 89 VAL A CA 1
ATOM 724 C C . VAL A 1 94 ? -22.107 -2.197 14.330 1.00 18.08 89 VAL A C 1
ATOM 725 O O . VAL A 1 94 ? -21.165 -1.923 15.084 1.00 17.12 89 VAL A O 1
ATOM 729 N N . TYR A 1 95 ? -21.931 -2.590 13.064 1.00 16.03 90 TYR A N 1
ATOM 730 C CA . TYR A 1 95 ? -20.609 -2.747 12.465 1.00 16.79 90 TYR A CA 1
ATOM 731 C C . TYR A 1 95 ? -20.380 -1.631 11.458 1.00 16.09 90 TYR A C 1
ATOM 732 O O . TYR A 1 95 ? -21.284 -1.275 10.699 1.00 17.18 90 TYR A O 1
ATOM 741 N N . TYR A 1 96 ? -19.169 -1.087 11.438 1.00 17.27 91 TYR A N 1
ATOM 742 C CA . TYR A 1 96 ? -18.905 -0.022 10.486 1.00 18.51 91 TYR A CA 1
ATOM 743 C C . TYR A 1 96 ? -17.430 0.031 10.138 1.00 18.35 91 TYR A C 1
ATOM 744 O O . TYR A 1 96 ? -16.562 -0.425 10.890 1.00 17.43 91 TYR A O 1
ATOM 753 N N . CYS A 1 97 ? -17.177 0.596 8.966 1.00 17.60 92 CYS A N 1
ATOM 754 C CA . CYS A 1 97 ? -15.839 0.721 8.422 1.00 20.40 92 CYS A CA 1
ATOM 755 C C . CYS A 1 97 ? -15.222 2.061 8.802 1.00 18.84 92 CYS A C 1
ATOM 756 O O . CYS A 1 97 ? -15.905 2.997 9.224 1.00 19.08 92 CYS A O 1
ATOM 759 N N . ASN A 1 98 ? -13.903 2.130 8.652 1.00 17.12 93 ASN A N 1
ATOM 760 C CA . ASN A 1 98 ? -13.115 3.286 9.047 1.00 19.59 93 ASN A CA 1
ATOM 761 C C . ASN A 1 98 ? -11.913 3.376 8.116 1.00 19.41 93 ASN A C 1
ATOM 762 O O . ASN A 1 98 ? -11.372 2.349 7.692 1.00 16.68 93 ASN A O 1
ATOM 767 N N . VAL A 1 99 ? -11.536 4.605 7.763 1.00 20.12 94 VAL A N 1
ATOM 768 C CA . VAL A 1 99 ? -10.403 4.870 6.878 1.00 17.51 94 VAL A CA 1
ATOM 769 C C . VAL A 1 99 ? -9.849 6.235 7.254 1.00 16.83 94 VAL A C 1
ATOM 770 O O . VAL A 1 99 ? -10.579 7.101 7.736 1.00 18.91 94 VAL A O 1
ATOM 774 N N . ASN A 1 100 ? -8.540 6.406 7.067 1.00 18.52 95 ASN A N 1
ATOM 775 C CA . ASN A 1 100 ? -7.868 7.695 7.179 1.00 18.83 95 ASN A CA 1
ATOM 776 C C . ASN A 1 100 ? -7.448 8.119 5.780 1.00 16.12 95 ASN A C 1
ATOM 777 O O . ASN A 1 100 ? -6.855 7.323 5.047 1.00 19.17 95 ASN A O 1
ATOM 782 N N . VAL A 1 101 ? -7.731 9.366 5.407 1.00 17.85 96 VAL A N 1
ATOM 783 C CA . VAL A 1 101 ? -7.278 9.847 4.109 1.00 14.98 96 VAL A CA 1
ATOM 784 C C . VAL A 1 101 ? -6.514 11.149 4.310 1.00 17.72 96 VAL A C 1
ATOM 785 O O . VAL A 1 101 ? -6.586 11.791 5.363 1.00 18.39 96 VAL A O 1
ATOM 789 N N . GLY A 1 102 ? -5.731 11.503 3.299 1.00 15.98 97 GLY A N 1
ATOM 790 C CA . GLY A 1 102 ? -4.974 12.738 3.339 1.00 20.55 97 GLY A CA 1
ATOM 791 C C . GLY A 1 102 ? -3.501 12.516 3.067 1.00 22.17 97 GLY A C 1
ATOM 792 O O . GLY A 1 102 ? -2.920 13.174 2.203 1.00 21.60 97 GLY A O 1
ATOM 793 N N . LEU A 1 103 ? -2.881 11.593 3.791 1.00 18.25 98 LEU A N 1
ATOM 794 C CA . LEU A 1 103 ? -1.460 11.335 3.577 1.00 18.45 98 LEU A CA 1
ATOM 795 C C . LEU A 1 103 ? -1.130 9.877 3.870 1.00 16.98 98 LEU A C 1
ATOM 796 O O . LEU A 1 103 ? -0.344 9.586 4.779 1.00 21.94 98 LEU A O 1
ATOM 801 N N . PRO A 1 104 ? -1.675 8.936 3.093 1.00 19.10 99 PRO A N 1
ATOM 802 C CA . PRO A 1 104 ? -1.433 7.514 3.385 1.00 16.41 99 PRO A CA 1
ATOM 803 C C . PRO A 1 104 ? 0.028 7.107 3.323 1.00 16.46 99 PRO A C 1
ATOM 804 O O . PRO A 1 104 ? 0.402 6.139 3.988 1.00 19.22 99 PRO A O 1
ATOM 808 N N . ALA A 1 105 ? 0.878 7.824 2.587 1.00 16.62 100 ALA A N 1
ATOM 809 C CA . ALA A 1 105 ? 2.282 7.433 2.536 1.00 16.67 100 ALA A CA 1
ATOM 810 C C . ALA A 1 105 ? 2.954 7.543 3.903 1.00 15.99 100 ALA A C 1
ATOM 811 O O . ALA A 1 105 ? 3.822 6.723 4.238 1.00 17.63 100 ALA A O 1
ATOM 813 N N . ASP A 1 106 ? 2.583 8.548 4.708 1.00 14.29 101 ASP A N 1
ATOM 814 C CA . ASP A 1 106 ? 3.179 8.664 6.033 1.00 13.91 101 ASP A CA 1
ATOM 815 C C . ASP A 1 106 ? 2.766 7.505 6.926 1.00 15.23 101 ASP A C 1
ATOM 816 O O . ASP A 1 106 ? 3.573 6.995 7.711 1.00 15.98 101 ASP A O 1
ATOM 821 N N . LEU A 1 107 ? 1.500 7.098 6.846 1.00 16.16 102 LEU A N 1
ATOM 822 C CA . LEU A 1 107 ? 1.059 6.011 7.711 1.00 17.10 102 LEU A CA 1
ATOM 823 C C . LEU A 1 107 ? 1.688 4.683 7.299 1.00 15.34 102 LEU A C 1
ATOM 824 O O . LEU A 1 107 ? 1.959 3.836 8.156 1.00 15.83 102 LEU A O 1
ATOM 829 N N . ALA A 1 108 ? 1.982 4.503 6.005 1.00 16.73 103 ALA A N 1
ATOM 830 C CA . ALA A 1 108 ? 2.715 3.311 5.586 1.00 19.35 103 ALA A CA 1
ATOM 831 C C . ALA A 1 108 ? 4.150 3.347 6.095 1.00 15.64 103 ALA A C 1
ATOM 832 O O . ALA A 1 108 ? 4.681 2.329 6.549 1.00 17.29 103 ALA A O 1
ATOM 834 N N . TRP A 1 109 ? 4.785 4.517 6.028 1.00 13.65 104 TRP A N 1
ATOM 835 C CA . TRP A 1 109 ? 6.147 4.676 6.529 1.00 14.16 104 TRP A CA 1
ATOM 836 C C . TRP A 1 109 ? 6.213 4.431 8.030 1.00 15.67 104 TRP A C 1
ATOM 837 O O . TRP A 1 109 ? 7.148 3.797 8.525 1.00 14.85 104 TRP A O 1
ATOM 848 N N . PHE A 1 110 ? 5.224 4.928 8.768 1.00 14.19 105 PHE A N 1
ATOM 849 C CA . PHE A 1 110 ? 5.202 4.721 10.210 1.00 11.47 105 PHE A CA 1
ATOM 850 C C . PHE A 1 110 ? 5.106 3.234 10.535 1.00 14.11 105 PHE A C 1
ATOM 851 O O . PHE A 1 110 ? 5.833 2.718 11.396 1.00 16.18 105 PHE A O 1
ATOM 859 N N . LYS A 1 111 ? 4.200 2.536 9.853 1.00 15.13 106 LYS A N 1
ATOM 860 C CA . LYS A 1 111 ? 4.029 1.104 10.064 1.00 17.70 106 LYS A CA 1
ATOM 861 C C . LYS A 1 111 ? 5.303 0.334 9.737 1.00 18.67 106 LYS A C 1
ATOM 862 O O . LYS A 1 111 ? 5.747 -0.517 10.517 1.00 18.31 106 LYS A O 1
ATOM 868 N N . ARG A 1 112 ? 5.906 0.615 8.577 1.00 15.88 107 ARG A N 1
ATOM 869 C CA . ARG A 1 112 ? 7.124 -0.090 8.183 1.00 18.18 107 ARG A CA 1
ATOM 870 C C . ARG A 1 112 ? 8.229 0.071 9.215 1.00 15.82 107 ARG A C 1
ATOM 871 O O . ARG A 1 112 ? 8.997 -0.864 9.470 1.00 19.20 107 ARG A O 1
ATOM 879 N N . ASN A 1 113 ? 8.332 1.245 9.821 1.00 14.15 108 ASN A N 1
ATOM 880 C CA . ASN A 1 113 ? 9.438 1.516 10.724 1.00 13.65 108 ASN A CA 1
ATOM 881 C C . ASN A 1 113 ? 9.119 1.218 12.183 1.00 12.90 108 ASN A C 1
ATOM 882 O O . ASN A 1 113 ? 10.002 1.379 13.026 1.00 18.76 108 ASN A O 1
ATOM 887 N N . THR A 1 114 ? 7.893 0.786 12.507 1.00 13.75 109 THR A N 1
ATOM 888 C CA . THR A 1 114 ? 7.586 0.421 13.888 1.00 14.03 109 THR A CA 1
ATOM 889 C C . THR A 1 114 ? 7.201 -1.041 14.087 1.00 17.99 109 THR A C 1
ATOM 890 O O . THR A 1 114 ? 7.301 -1.526 15.223 1.00 16.94 109 THR A O 1
ATOM 894 N N . LEU A 1 115 ? 6.781 -1.755 13.041 1.00 19.20 110 LEU A N 1
ATOM 895 C CA . LEU A 1 115 ? 6.406 -3.157 13.210 1.00 15.70 110 LEU A CA 1
ATOM 896 C C . LEU A 1 115 ? 7.541 -3.945 13.857 1.00 18.95 110 LEU A C 1
ATOM 897 O O . LEU A 1 115 ? 8.720 -3.746 13.544 1.00 17.55 110 LEU A O 1
ATOM 902 N N . ASN A 1 116 ? 7.168 -4.823 14.794 1.00 19.24 111 ASN A N 1
ATOM 903 C CA . ASN A 1 116 ? 8.092 -5.704 15.515 1.00 23.28 111 ASN A CA 1
ATOM 904 C C . ASN A 1 116 ? 9.068 -4.938 16.401 1.00 20.92 111 ASN A C 1
ATOM 905 O O . ASN A 1 116 ? 10.162 -5.429 16.694 1.00 20.38 111 ASN A O 1
ATOM 910 N N . LYS A 1 117 ? 8.682 -3.743 16.841 1.00 15.39 112 LYS A N 1
ATOM 911 C CA . LYS A 1 117 ? 9.421 -2.966 17.820 1.00 16.34 112 LYS A CA 1
ATOM 912 C C . LYS A 1 117 ? 8.433 -2.476 18.864 1.00 17.40 112 LYS A C 1
ATOM 913 O O . LYS A 1 117 ? 7.267 -2.226 18.544 1.00 18.50 112 LYS A O 1
ATOM 919 N N . PRO A 1 118 ? 8.859 -2.331 20.112 1.00 16.86 113 PRO A N 1
ATOM 920 C CA . PRO A 1 118 ? 7.967 -1.727 21.106 1.00 14.88 113 PRO A CA 1
ATOM 921 C C . PRO A 1 118 ? 7.775 -0.247 20.801 1.00 17.85 113 PRO A C 1
ATOM 922 O O . PRO A 1 118 ? 8.706 0.449 20.383 1.00 16.70 113 PRO A O 1
ATOM 926 N N . VAL A 1 119 ? 6.544 0.221 20.978 1.00 16.22 114 VAL A N 1
ATOM 927 C CA . VAL A 1 119 ? 6.197 1.627 20.803 1.00 11.76 114 VAL A CA 1
ATOM 928 C C . VAL A 1 119 ? 5.789 2.197 22.157 1.00 15.17 114 VAL A C 1
ATOM 929 O O . VAL A 1 119 ? 5.145 1.517 22.965 1.00 16.64 114 VAL A O 1
ATOM 933 N N . ILE A 1 120 ? 6.205 3.435 22.414 1.00 11.18 115 ILE A N 1
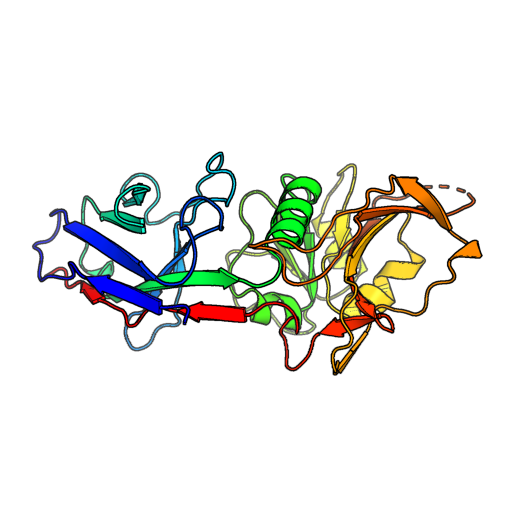ATOM 934 C CA . ILE A 1 120 ? 5.839 4.189 23.611 1.00 13.08 115 ILE A CA 1
ATOM 935 C C . ILE A 1 120 ? 5.039 5.405 23.173 1.00 13.39 115 ILE A C 1
ATOM 936 O O . ILE A 1 120 ? 5.487 6.149 22.297 1.00 13.27 115 I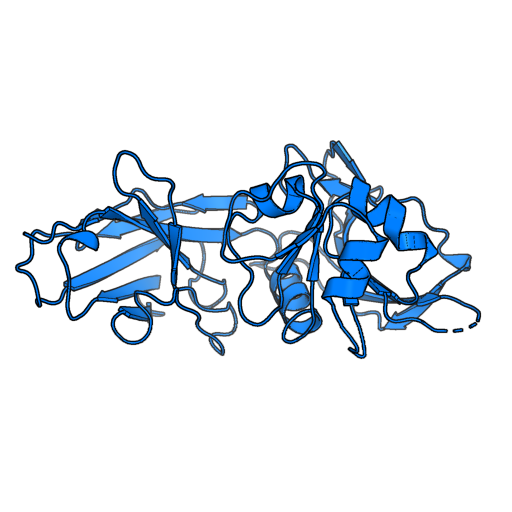LE A O 1
ATOM 941 N N . MET A 1 121 ? 3.884 5.628 23.799 1.00 14.29 116 MET A N 1
ATOM 942 C CA . MET A 1 121 ? 3.059 6.786 23.486 1.00 14.13 116 MET A CA 1
ATOM 943 C C . MET A 1 121 ? 2.462 7.358 24.764 1.00 12.92 116 MET A C 1
ATOM 944 O O . MET A 1 121 ? 2.306 6.668 25.772 1.00 13.22 116 MET A O 1
ATOM 949 N N . GLY A 1 122 ? 2.127 8.631 24.715 1.00 14.53 117 GLY A N 1
ATOM 950 C CA . GLY A 1 122 ? 1.415 9.231 25.822 1.00 13.20 117 GLY A CA 1
ATOM 951 C C . GLY A 1 122 ? -0.070 8.954 25.751 1.00 12.20 117 GLY A C 1
ATOM 952 O O . GLY A 1 122 ? -0.603 8.506 24.739 1.00 13.98 117 GLY A O 1
ATOM 953 N N . ARG A 1 123 ? -0.765 9.247 26.858 1.00 14.46 118 ARG A N 1
ATOM 954 C CA . ARG A 1 123 ? -2.172 8.866 26.944 1.00 13.78 118 ARG A CA 1
ATOM 955 C C . ARG A 1 123 ? -3.027 9.593 25.903 1.00 15.44 118 ARG A C 1
ATOM 956 O O . ARG A 1 123 ? -3.991 9.015 25.379 1.00 14.76 118 ARG A O 1
ATOM 964 N N . HIS A 1 124 ? -2.686 10.844 25.558 1.00 15.04 119 HIS A N 1
ATOM 965 C CA . HIS A 1 124 ? -3.507 11.541 24.577 1.00 12.86 119 HIS A CA 1
ATOM 966 C C . HIS A 1 124 ? -3.397 10.874 23.214 1.00 13.27 119 HIS A C 1
ATOM 967 O O . HIS A 1 124 ? -4.395 10.726 22.504 1.00 16.73 119 HIS A O 1
ATOM 974 N N . THR A 1 125 ? -2.190 10.448 22.849 1.00 13.59 120 THR A N 1
ATOM 975 C CA . THR A 1 125 ? -1.993 9.795 21.559 1.00 15.80 120 THR A CA 1
ATOM 976 C C . THR A 1 125 ? -2.695 8.447 21.519 1.00 15.13 120 THR A C 1
ATOM 977 O O . THR A 1 125 ? -3.305 8.090 20.504 1.00 16.47 120 THR A O 1
ATOM 981 N N . TRP A 1 126 ? -2.648 7.702 22.629 1.00 13.25 121 TRP A N 1
ATOM 982 C CA . TRP A 1 126 ? -3.416 6.466 22.727 1.00 15.22 121 TRP A CA 1
ATOM 983 C C . TRP A 1 126 ? -4.902 6.728 22.509 1.00 17.15 121 TRP A C 1
ATOM 984 O O . TRP A 1 126 ? -5.575 5.988 21.782 1.00 17.34 121 TRP A O 1
ATOM 995 N N . GLU A 1 127 ? -5.433 7.791 23.111 1.00 17.06 122 GLU A N 1
ATOM 996 C CA . GLU A 1 127 ? -6.851 8.073 22.911 1.00 18.43 122 GLU A CA 1
ATOM 997 C C . GLU A 1 127 ? -7.142 8.461 21.465 1.00 18.15 122 GLU A C 1
ATOM 998 O O . GLU A 1 127 ? -8.209 8.132 20.939 1.00 20.48 122 GLU A O 1
ATOM 1004 N N . SER A 1 128 ? -6.203 9.137 20.804 1.00 17.95 123 SER A N 1
ATOM 1005 C CA . SER A 1 128 ? -6.407 9.528 19.415 1.00 16.64 123 SER A CA 1
ATOM 1006 C C . SER A 1 128 ? -6.382 8.325 18.479 1.00 20.46 123 SER A C 1
ATOM 1007 O O . SER A 1 128 ? -7.207 8.225 17.566 1.00 22.23 123 SER A O 1
ATOM 1010 N N . ILE A 1 129 ? -5.425 7.418 18.666 1.00 16.15 124 ILE A N 1
ATOM 1011 C CA . ILE A 1 129 ? -5.387 6.220 17.831 1.00 17.85 124 ILE A CA 1
ATOM 1012 C C . ILE A 1 129 ? -6.555 5.300 18.169 1.00 22.97 124 ILE A C 1
ATOM 1013 O O . ILE A 1 129 ? -7.232 4.779 17.275 1.00 21.85 124 ILE A O 1
ATOM 1018 N N . GLY A 1 130 ? -6.816 5.095 19.460 1.00 23.32 125 GLY A N 1
ATOM 1019 C CA . GLY A 1 130 ? -8.038 4.451 19.905 1.00 22.04 125 GLY A CA 1
ATOM 1020 C C . GLY A 1 130 ? -8.077 2.948 19.759 1.00 25.86 125 GLY A C 1
ATOM 1021 O O . GLY A 1 130 ? -9.143 2.353 19.960 1.00 27.20 125 GLY A O 1
ATOM 1022 N N . ARG A 1 131 ? -6.954 2.315 19.428 1.00 25.31 126 ARG A N 1
ATOM 1023 C CA . ARG A 1 131 ? -6.874 0.872 19.255 1.00 21.96 126 ARG A CA 1
ATOM 1024 C C . ARG A 1 131 ? -5.423 0.463 19.444 1.00 19.20 126 ARG A C 1
ATOM 1025 O O . ARG A 1 131 ? -4.522 1.267 19.181 1.00 20.41 126 ARG A O 1
ATOM 1033 N N . PRO A 1 132 ? -5.159 -0.750 19.917 1.00 21.58 127 PRO A N 1
ATOM 1034 C CA . PRO A 1 132 ? -3.771 -1.223 19.974 1.00 21.36 127 PRO A CA 1
ATOM 1035 C C . PRO A 1 132 ? -3.197 -1.368 18.573 1.00 23.89 127 PRO A C 1
ATOM 1036 O O . PRO A 1 132 ? -3.884 -1.798 17.647 1.00 24.19 127 PRO A O 1
ATOM 1040 N N . LEU A 1 133 ? -1.937 -0.983 18.415 1.00 18.23 128 LEU A N 1
ATOM 1041 C CA . LEU A 1 133 ? -1.269 -1.163 17.132 1.00 16.61 128 LEU A CA 1
ATOM 1042 C C . LEU A 1 133 ? -0.791 -2.604 17.015 1.00 18.75 128 LEU A C 1
ATOM 1043 O O . LEU A 1 133 ? 0.057 -3.030 17.807 1.00 17.94 128 LEU A O 1
ATOM 1048 N N . PRO A 1 134 ? -1.291 -3.380 16.055 1.00 20.67 129 PRO A N 1
ATOM 1049 C CA . PRO A 1 134 ? -0.914 -4.797 15.978 1.00 19.87 129 PRO A CA 1
ATOM 1050 C C . PRO A 1 134 ? 0.556 -4.995 15.641 1.00 16.32 129 PRO A C 1
ATOM 1051 O O . PRO A 1 134 ? 1.185 -4.177 14.966 1.00 18.38 129 PRO A O 1
ATOM 1055 N N . GLY A 1 135 ? 1.102 -6.112 16.115 1.00 18.82 130 GLY A N 1
ATOM 1056 C CA . GLY A 1 135 ? 2.463 -6.478 15.760 1.00 21.97 130 GLY A CA 1
ATOM 1057 C C . GLY A 1 135 ? 3.536 -5.692 16.470 1.00 23.36 130 GLY A C 1
ATOM 1058 O O . GLY A 1 135 ? 4.709 -5.777 16.083 1.00 21.90 130 GLY A O 1
ATOM 1059 N N . ARG A 1 136 ? 3.162 -4.932 17.498 1.00 20.82 131 ARG A N 1
ATOM 1060 C CA . ARG A 1 136 ? 4.061 -4.099 18.278 1.00 18.18 131 ARG A CA 1
ATOM 1061 C C . ARG A 1 136 ? 3.620 -4.195 19.725 1.00 16.13 131 ARG A C 1
ATOM 1062 O O . ARG A 1 136 ? 2.428 -4.333 20.005 1.00 19.78 131 ARG A O 1
ATOM 1070 N N . LYS A 1 137 ? 4.578 -4.154 20.643 1.00 18.81 132 LYS A N 1
ATOM 1071 C CA . LYS A 1 137 ? 4.222 -4.020 22.050 1.00 16.98 132 LYS A CA 1
ATOM 1072 C C . LYS A 1 137 ? 3.863 -2.562 22.289 1.00 15.41 132 LYS A C 1
ATOM 1073 O O . LYS A 1 137 ? 4.672 -1.680 21.993 1.00 17.89 132 LYS A O 1
ATOM 1079 N N . ASN A 1 138 ? 2.653 -2.314 22.801 1.00 15.46 133 ASN A N 1
ATOM 1080 C CA . ASN A 1 138 ? 2.115 -0.971 23.008 1.00 13.63 133 ASN A CA 1
ATOM 1081 C C . ASN A 1 138 ? 2.298 -0.572 24.470 1.00 14.67 133 ASN A C 1
ATOM 1082 O O . ASN A 1 138 ? 1.738 -1.215 25.360 1.00 16.63 133 ASN A O 1
ATOM 1087 N N . ILE A 1 139 ? 3.033 0.510 24.710 1.00 12.99 134 ILE A N 1
ATOM 1088 C CA . ILE A 1 139 ? 3.313 1.005 26.058 1.00 13.42 134 ILE A CA 1
ATOM 1089 C C . ILE A 1 139 ? 2.767 2.423 26.160 1.00 14.53 134 ILE A C 1
ATOM 1090 O O . ILE A 1 139 ? 3.162 3.296 25.377 1.00 15.31 134 ILE A O 1
ATOM 1095 N N . ILE A 1 140 ? 1.865 2.652 27.120 1.00 13.23 135 ILE A N 1
ATOM 1096 C CA . ILE A 1 140 ? 1.172 3.928 27.288 1.00 12.12 135 ILE A CA 1
ATOM 1097 C C . ILE A 1 140 ? 1.631 4.565 28.587 1.00 14.14 135 ILE A C 1
ATOM 1098 O O . ILE A 1 140 ? 1.498 3.961 29.661 1.00 14.10 135 ILE A O 1
ATOM 1103 N N . LEU A 1 141 ? 2.110 5.801 28.498 1.00 10.81 136 LEU A N 1
ATOM 1104 C CA . LEU A 1 141 ? 2.410 6.603 29.682 1.00 12.84 136 LEU A CA 1
ATOM 1105 C C . LEU A 1 141 ? 1.159 7.283 30.220 1.00 18.22 136 LEU A C 1
ATOM 1106 O O . LEU A 1 141 ? 0.479 8.015 29.499 1.00 14.48 136 LEU A O 1
ATOM 1111 N N . SER A 1 142 ? 0.886 7.076 31.511 1.00 16.20 137 SER A N 1
ATOM 1112 C CA . SER A 1 142 ? -0.163 7.811 32.203 1.00 13.29 137 SER A CA 1
ATOM 1113 C C . SER A 1 142 ? 0.192 7.833 33.676 1.00 16.42 137 SER A C 1
ATOM 1114 O O . SER A 1 142 ? 0.709 6.848 34.203 1.00 14.53 137 SER A O 1
ATOM 1117 N N . SER A 1 143 ? -0.083 8.961 34.338 1.00 14.56 138 SER A N 1
ATOM 1118 C CA . SER A 1 143 ? 0.116 8.974 35.782 1.00 18.71 138 SER A CA 1
ATOM 1119 C C . SER A 1 143 ? -0.969 8.211 36.526 1.00 21.76 138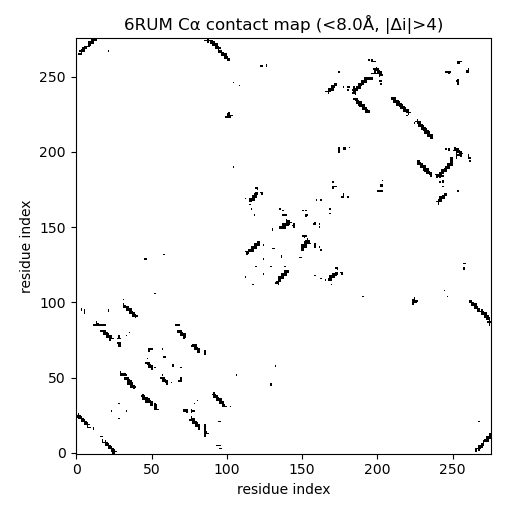 SER A C 1
ATOM 1120 O O . SER A 1 143 ? -0.809 7.971 37.728 1.00 21.34 138 SER A O 1
ATOM 1123 N N . GLN A 1 144 ? -2.058 7.848 35.852 1.00 18.56 139 GLN A N 1
ATOM 1124 C CA . GLN A 1 144 ? -3.216 7.205 36.452 1.00 22.38 139 GLN A CA 1
ATOM 1125 C C . GLN A 1 144 ? -3.252 5.725 36.091 1.00 24.10 139 GLN A C 1
ATOM 1126 O O . GLN A 1 144 ? -2.588 5.296 35.141 1.00 17.57 139 GLN A O 1
ATOM 1132 N N . PRO A 1 145 ? -3.999 4.905 36.837 1.00 20.95 140 PRO A N 1
ATOM 1133 C CA . PRO A 1 145 ? -4.086 3.482 36.484 1.00 19.99 140 PRO A CA 1
ATOM 1134 C C . PRO A 1 145 ? -4.574 3.271 35.055 1.00 18.56 140 PRO A C 1
ATOM 1135 O O . PRO A 1 145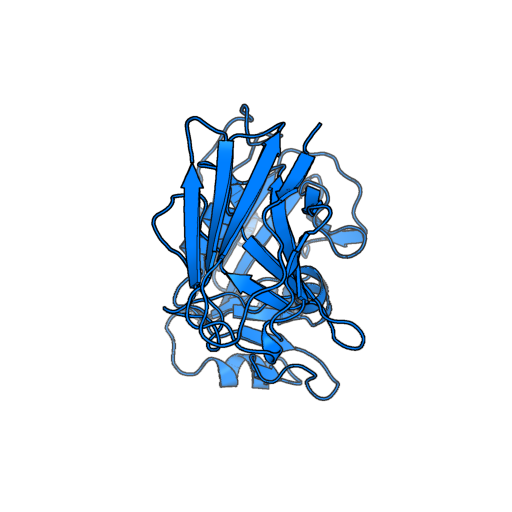 ? -5.336 4.067 34.502 1.00 20.52 140 PRO A O 1
ATOM 1139 N N . GLY A 1 146 ? -4.122 2.168 34.464 1.00 21.10 141 GLY A N 1
ATOM 1140 C CA . GLY A 1 146 ? -4.500 1.864 33.100 1.00 18.85 141 GLY A CA 1
ATOM 1141 C C . GLY A 1 146 ? -5.974 1.540 32.968 1.00 19.60 141 GLY A C 1
ATOM 1142 O O . GLY A 1 146 ? -6.629 1.083 33.910 1.00 23.32 141 GLY A O 1
ATOM 1143 N N . THR A 1 147 ? -6.498 1.770 31.764 1.00 17.20 142 THR A N 1
ATOM 1144 C CA . THR A 1 147 ? -7.919 1.598 31.489 1.00 19.23 142 THR A CA 1
ATOM 1145 C C . THR A 1 147 ? -8.161 0.697 30.284 1.00 21.25 142 THR A C 1
ATOM 1146 O O . THR A 1 147 ? -9.263 0.690 29.732 1.00 24.27 142 THR A O 1
ATOM 1150 N N . ASP A 1 148 ? -7.159 -0.077 29.881 1.00 18.22 143 ASP A N 1
ATOM 1151 C CA . ASP A 1 148 ? -7.303 -1.019 28.778 1.00 14.15 143 ASP A CA 1
ATOM 1152 C C . ASP A 1 148 ? -6.323 -2.161 28.996 1.00 17.20 143 ASP A C 1
ATOM 1153 O O . ASP A 1 148 ? -5.107 -1.940 29.003 1.00 18.19 143 ASP A O 1
ATOM 1158 N N . ASP A 1 149 ? -6.851 -3.384 29.151 1.00 19.49 144 ASP A N 1
ATOM 1159 C CA . ASP A 1 149 ? -6.015 -4.542 29.456 1.00 18.07 144 ASP A CA 1
ATOM 1160 C C . ASP A 1 149 ? -5.121 -4.951 28.294 1.00 20.66 144 ASP A C 1
ATOM 1161 O O . ASP A 1 149 ? -4.175 -5.716 28.507 1.00 20.57 144 ASP A O 1
ATOM 1166 N N . ARG A 1 150 ? -5.413 -4.490 27.077 1.00 20.28 145 ARG A N 1
ATOM 1167 C CA . ARG A 1 150 ? -4.725 -4.988 25.891 1.00 23.86 145 ARG A CA 1
ATOM 1168 C C . ARG A 1 150 ? -3.349 -4.378 25.698 1.00 24.75 145 ARG A C 1
ATOM 1169 O O . ARG A 1 150 ? -2.584 -4.867 24.860 1.00 26.15 145 ARG A O 1
ATOM 1177 N N . VAL A 1 151 ? -3.023 -3.317 26.427 1.00 20.61 146 VAL A N 1
ATOM 1178 C CA . VAL A 1 151 ? -1.740 -2.651 26.283 1.00 16.71 146 VAL A CA 1
ATOM 1179 C C . VAL A 1 151 ? -1.122 -2.518 27.669 1.00 21.34 146 VAL A C 1
ATOM 1180 O O . VAL A 1 151 ? -1.758 -2.788 28.688 1.00 20.51 146 VAL A O 1
ATOM 1184 N N . THR A 1 152 ? 0.149 -2.135 27.689 1.00 16.24 147 THR A N 1
ATOM 1185 C CA . THR A 1 152 ? 0.929 -1.996 28.912 1.00 14.98 147 THR A CA 1
ATOM 1186 C C . THR A 1 152 ? 0.940 -0.534 29.327 1.00 17.38 147 THR A C 1
ATOM 1187 O O . THR A 1 152 ? 1.374 0.328 28.560 1.00 19.56 147 THR A O 1
ATOM 1191 N N . TRP A 1 153 ? 0.486 -0.260 30.543 1.00 15.28 148 TRP A N 1
ATOM 1192 C CA . TRP A 1 153 ? 0.453 1.089 31.079 1.00 15.89 148 TRP A CA 1
ATOM 1193 C C . TRP A 1 153 ? 1.593 1.265 32.068 1.00 19.65 148 TRP A C 1
ATOM 1194 O O . TRP A 1 153 ? 1.854 0.383 32.893 1.00 20.11 148 TRP A O 1
ATOM 1205 N N . VAL A 1 154 ? 2.279 2.405 31.974 1.00 15.77 149 VAL A N 1
ATOM 1206 C CA . VAL A 1 154 ? 3.402 2.706 32.848 1.00 16.09 149 VAL A CA 1
ATOM 1207 C C . VAL A 1 154 ? 3.249 4.142 33.338 1.00 17.32 149 VAL A C 1
ATOM 1208 O O . VAL A 1 154 ? 2.569 4.959 32.716 1.00 16.69 149 VAL A O 1
ATOM 1212 N N . LYS A 1 155 ? 3.884 4.445 34.474 1.00 16.57 150 LYS A N 1
ATOM 1213 C CA . LYS A 1 155 ? 3.699 5.734 35.129 1.00 13.66 150 LYS A CA 1
ATOM 1214 C C . LYS A 1 155 ? 4.938 6.633 35.093 1.00 19.90 150 LYS A C 1
ATOM 1215 O O . LYS A 1 155 ? 4.932 7.696 35.732 1.00 17.69 150 LYS A O 1
ATOM 1221 N N . SER A 1 156 ? 5.991 6.247 34.372 1.00 15.45 151 SER A N 1
ATOM 1222 C CA . SER A 1 156 ? 7.209 7.051 34.309 1.00 17.19 151 SER A CA 1
ATOM 1223 C C . SER A 1 156 ? 8.010 6.677 33.068 1.00 17.66 151 SER A C 1
ATOM 1224 O O . SER A 1 156 ? 7.818 5.613 32.476 1.00 15.98 151 SER A O 1
ATOM 1227 N N . VAL A 1 157 ? 8.917 7.584 32.687 1.00 16.52 152 VAL A N 1
ATOM 1228 C CA . VAL A 1 157 ? 9.836 7.316 31.583 1.00 17.08 152 VAL A CA 1
ATOM 1229 C C . VAL A 1 157 ? 10.645 6.055 31.865 1.00 19.16 152 VAL A C 1
ATOM 1230 O O . VAL A 1 157 ? 10.788 5.179 31.001 1.00 17.48 152 VAL A O 1
ATOM 1234 N N . ASP A 1 158 ? 11.170 5.935 33.088 1.00 21.48 153 ASP A N 1
ATOM 1235 C CA . ASP A 1 158 ? 11.987 4.773 33.432 1.00 20.01 153 ASP A CA 1
ATOM 1236 C C . ASP A 1 158 ? 11.182 3.481 33.356 1.00 20.17 153 ASP A C 1
ATOM 1237 O O . ASP A 1 158 ? 11.677 2.464 32.847 1.00 19.49 153 ASP A O 1
ATOM 1242 N N . GLU A 1 159 ? 9.928 3.507 33.819 1.00 15.94 154 GLU A N 1
ATOM 1243 C CA . GLU A 1 159 ? 9.086 2.320 33.711 1.00 18.70 154 GLU A CA 1
ATOM 1244 C C . GLU A 1 159 ? 8.787 1.983 32.253 1.00 19.81 154 GLU A C 1
ATOM 1245 O O . GLU A 1 159 ? 8.748 0.803 31.879 1.00 18.98 154 GLU A O 1
ATOM 1251 N N . ALA A 1 160 ? 8.587 3.005 31.414 1.00 15.16 155 ALA A N 1
ATOM 1252 C CA . ALA A 1 160 ? 8.320 2.772 29.996 1.00 14.60 155 ALA A CA 1
ATOM 1253 C C . ALA A 1 160 ? 9.491 2.078 29.318 1.00 15.60 155 ALA A C 1
ATOM 1254 O O . ALA A 1 160 ? 9.301 1.118 28.566 1.00 18.12 155 ALA A O 1
ATOM 1256 N N . ILE A 1 161 ? 10.712 2.545 29.582 1.00 18.46 156 ILE A N 1
ATOM 1257 C CA . ILE A 1 161 ? 11.880 1.931 28.960 1.00 16.37 156 ILE A CA 1
ATOM 1258 C C . ILE A 1 161 ? 12.082 0.514 29.489 1.00 20.86 156 ILE A C 1
ATOM 1259 O O . ILE A 1 161 ? 12.407 -0.409 28.727 1.00 19.44 156 ILE A O 1
ATOM 1264 N N . ALA A 1 162 ? 11.877 0.316 30.793 1.00 20.46 157 ALA A N 1
ATOM 1265 C CA . ALA A 1 162 ? 12.007 -1.020 31.373 1.00 18.57 157 ALA A CA 1
ATOM 1266 C C . ALA A 1 162 ? 11.013 -1.997 30.755 1.00 20.92 157 ALA A C 1
ATOM 1267 O O . ALA A 1 162 ? 11.334 -3.177 30.553 1.00 19.82 157 ALA A O 1
ATOM 1269 N N . ALA A 1 163 ? 9.795 -1.536 30.466 1.00 17.75 158 ALA A N 1
ATOM 1270 C CA . ALA A 1 163 ? 8.787 -2.413 29.892 1.00 18.25 158 ALA A CA 1
ATOM 1271 C C . ALA A 1 163 ? 9.140 -2.855 28.478 1.00 20.02 158 ALA A C 1
ATOM 1272 O O . ALA A 1 163 ? 8.560 -3.828 27.981 1.00 23.34 158 ALA A O 1
ATOM 1274 N N . CYS A 1 164 ? 10.070 -2.166 27.818 1.00 18.08 159 CYS A N 1
ATOM 1275 C CA . CYS A 1 164 ? 10.491 -2.587 26.485 1.00 19.29 159 CYS A CA 1
ATOM 1276 C C . CYS A 1 164 ? 11.438 -3.776 26.514 1.00 24.83 159 CYS A C 1
ATOM 1277 O O . CYS A 1 164 ? 11.603 -4.442 25.487 1.00 28.69 159 CYS A O 1
ATOM 1280 N N . GLY A 1 165 ? 12.062 -4.053 27.660 1.00 23.81 160 GLY A N 1
ATOM 1281 C CA . GLY A 1 165 ? 12.983 -5.162 27.754 1.00 24.19 160 GLY A CA 1
ATOM 1282 C C . GLY A 1 165 ? 14.242 -4.908 26.937 1.00 29.93 160 GLY A C 1
ATOM 1283 O O . GLY A 1 165 ? 14.545 -3.786 26.524 1.00 26.48 160 GLY A O 1
ATOM 1284 N N . ASP A 1 166 ? 14.983 -5.988 26.706 1.00 30.25 161 ASP A N 1
ATOM 1285 C CA . ASP A 1 166 ? 16.270 -5.914 26.017 1.00 32.56 161 ASP A CA 1
ATOM 1286 C C . ASP A 1 166 ? 16.014 -6.030 24.521 1.00 28.82 161 ASP A C 1
ATOM 1287 O O . ASP A 1 166 ? 16.062 -7.117 23.946 1.00 32.40 161 ASP A O 1
ATOM 1292 N N . VAL A 1 167 ? 15.736 -4.902 23.882 1.00 21.51 162 VAL A N 1
ATOM 1293 C CA . VAL A 1 167 ? 15.490 -4.878 22.441 1.00 23.19 162 VAL A CA 1
ATOM 1294 C C . VAL A 1 167 ? 16.540 -3.988 21.793 1.00 18.42 162 VAL A C 1
ATOM 1295 O O . VAL A 1 167 ? 17.196 -3.174 22.464 1.00 19.69 162 VAL A O 1
ATOM 1299 N N . PRO A 1 168 ? 16.731 -4.122 20.479 1.00 18.90 163 PRO A N 1
ATOM 1300 C CA . PRO A 1 168 ? 17.669 -3.234 19.787 1.00 17.41 163 PRO A CA 1
ATOM 1301 C C . PRO A 1 168 ? 17.192 -1.797 19.681 1.00 19.39 163 PRO A C 1
ATOM 1302 O O . PRO A 1 168 ? 18.035 -0.892 19.636 1.00 20.63 163 PRO A O 1
ATOM 1306 N N . GLU A 1 169 ? 15.883 -1.554 19.608 1.00 16.46 164 GLU A N 1
ATOM 1307 C CA . GLU A 1 169 ? 15.380 -0.215 19.311 1.00 15.50 164 GLU A CA 1
ATOM 1308 C C . GLU A 1 169 ? 13.999 -0.039 19.919 1.00 17.10 164 GLU A C 1
ATOM 1309 O O . GLU A 1 169 ? 13.154 -0.930 19.798 1.00 17.01 164 GLU A O 1
ATOM 1315 N N . ILE A 1 170 ? 13.785 1.104 20.574 1.00 15.33 165 ILE A N 1
ATOM 1316 C CA . ILE A 1 170 ? 12.483 1.502 21.100 1.00 16.75 165 ILE A CA 1
ATOM 1317 C C . ILE A 1 170 ? 12.008 2.688 20.283 1.00 12.70 165 ILE A C 1
ATOM 1318 O O . ILE A 1 170 ? 12.766 3.646 20.097 1.00 16.37 165 ILE A O 1
ATOM 1323 N N . MET A 1 171 ? 10.770 2.631 19.803 1.00 12.67 166 MET A N 1
ATOM 1324 C CA . MET A 1 171 ? 10.197 3.721 19.017 1.00 15.90 166 MET A CA 1
ATOM 1325 C C . MET A 1 171 ? 9.250 4.533 19.892 1.00 16.95 166 MET A C 1
ATOM 1326 O O . MET A 1 171 ? 8.294 3.985 20.451 1.00 15.82 166 MET A O 1
ATOM 1331 N N . VAL A 1 172 ? 9.516 5.830 20.018 1.00 11.24 167 VAL A N 1
ATOM 1332 C CA . VAL A 1 172 ? 8.633 6.740 20.745 1.00 11.86 167 VAL A CA 1
ATOM 1333 C C . VAL A 1 172 ? 7.752 7.414 19.700 1.00 15.94 167 VAL A C 1
ATOM 1334 O O . VAL A 1 172 ? 8.273 8.049 18.778 1.00 14.91 167 VAL A O 1
ATOM 1338 N N . ILE A 1 173 ? 6.427 7.259 19.806 1.00 12.32 168 ILE A N 1
ATOM 1339 C CA . ILE A 1 173 ? 5.546 7.579 18.686 1.00 12.21 168 ILE A CA 1
ATOM 1340 C C . ILE A 1 173 ? 4.638 8.783 18.965 1.00 12.30 168 ILE A C 1
ATOM 1341 O O . ILE A 1 173 ? 3.718 9.034 18.188 1.00 12.72 168 ILE A O 1
ATOM 1346 N N . GLY A 1 174 ? 4.864 9.523 20.045 1.00 12.68 169 GLY A N 1
ATOM 1347 C CA . GLY A 1 174 ? 4.120 10.737 20.341 1.00 11.84 169 GLY A CA 1
ATOM 1348 C C . GLY A 1 174 ? 3.476 10.666 21.713 1.00 12.49 169 GLY A C 1
ATOM 1349 O O . GLY A 1 174 ? 3.486 9.634 22.379 1.00 14.79 169 GLY A O 1
ATOM 1350 N N . GLY A 1 175 ? 2.900 11.798 22.132 1.00 10.44 170 GLY A N 1
ATOM 1351 C CA . GLY A 1 175 ? 2.778 13.010 21.335 1.00 12.25 170 GLY A CA 1
ATOM 1352 C C . GLY A 1 175 ? 3.738 14.090 21.768 1.00 16.17 170 GLY A C 1
ATOM 1353 O O . GLY A 1 175 ? 4.879 13.792 22.106 1.00 15.31 170 GLY A O 1
ATOM 1354 N N . GLY A 1 176 ? 3.284 15.346 21.746 1.00 13.59 171 GLY A N 1
ATOM 1355 C CA . GLY A 1 176 ? 4.200 16.456 21.981 1.00 15.54 171 GLY A CA 1
ATOM 1356 C C . GLY A 1 176 ? 4.882 16.379 23.335 1.00 16.75 171 GLY A C 1
ATOM 1357 O O . GLY A 1 176 ? 6.101 16.569 23.444 1.00 13.96 171 GLY A O 1
ATOM 1358 N N . ARG A 1 177 ? 4.115 16.060 24.385 1.00 12.70 172 ARG A N 1
ATOM 1359 C CA . ARG A 1 177 ? 4.700 16.027 25.718 1.00 14.52 172 ARG A CA 1
ATOM 1360 C C . ARG A 1 177 ? 5.670 14.867 25.862 1.00 14.50 172 ARG A C 1
ATOM 1361 O O . ARG A 1 177 ? 6.725 15.000 26.488 1.00 18.48 172 ARG A O 1
ATOM 1369 N N . VAL A 1 178 ? 5.340 13.729 25.261 1.00 15.33 173 VAL A N 1
ATOM 1370 C CA . VAL A 1 178 ? 6.225 12.576 25.321 1.00 15.82 173 VAL A CA 1
ATOM 1371 C C . VAL A 1 178 ? 7.493 12.828 24.512 1.00 12.47 173 VAL A C 1
ATOM 1372 O O . VAL A 1 178 ? 8.602 12.504 24.959 1.00 15.25 173 VAL A O 1
ATOM 1376 N N . TYR A 1 179 ? 7.363 13.434 23.328 1.00 15.00 174 TYR A N 1
ATOM 1377 C CA . TYR A 1 179 ? 8.553 13.744 22.532 1.00 15.31 174 TYR A CA 1
ATOM 1378 C C . TYR A 1 179 ? 9.518 14.643 23.296 1.00 15.54 174 TYR A C 1
ATOM 1379 O O . TYR A 1 179 ? 10.737 14.478 23.198 1.00 16.16 174 TYR A O 1
ATOM 1388 N N . GLU A 1 180 ? 8.995 15.636 24.024 1.00 15.65 175 GLU A N 1
ATOM 1389 C CA . GLU A 1 180 ? 9.868 16.553 24.756 1.00 16.77 175 GLU A CA 1
ATOM 1390 C C . GLU A 1 180 ? 10.738 15.805 25.759 1.00 19.60 175 GLU A C 1
ATOM 1391 O O . GLU A 1 180 ? 11.923 16.120 25.927 1.00 23.05 175 GLU A O 1
ATOM 1397 N N . GLN A 1 181 ? 10.177 14.792 26.419 1.00 16.12 176 GLN A N 1
ATOM 1398 C CA . GLN A 1 181 ? 10.931 14.069 27.434 1.00 15.69 176 GLN A CA 1
ATOM 1399 C C . GLN A 1 181 ? 11.898 13.052 26.843 1.00 17.75 176 GLN A C 1
ATOM 1400 O O . GLN A 1 181 ? 12.956 12.806 27.434 1.00 22.49 176 GLN A O 1
ATOM 1406 N N . PHE A 1 182 ? 11.582 12.468 25.687 1.00 15.00 177 PHE A N 1
ATOM 1407 C CA . PHE A 1 182 ? 12.451 11.434 25.135 1.00 14.82 177 PHE A CA 1
ATOM 1408 C C . PHE A 1 182 ? 13.466 11.963 24.134 1.00 18.73 177 PHE A C 1
ATOM 1409 O O . PHE A 1 182 ? 14.419 11.245 23.823 1.00 19.15 177 PHE A O 1
ATOM 1417 N N . LEU A 1 183 ? 13.288 13.182 23.618 1.00 17.39 178 LEU A N 1
ATOM 1418 C CA . LEU A 1 183 ? 14.246 13.706 22.641 1.00 16.36 178 LEU A CA 1
ATOM 1419 C C . LEU A 1 183 ? 15.677 13.720 23.162 1.00 18.54 178 LEU A C 1
ATOM 1420 O O . LEU A 1 183 ? 16.587 13.340 22.408 1.00 19.00 178 LEU A O 1
ATOM 1425 N N . PRO A 1 184 ? 15.959 14.140 24.393 1.00 19.16 179 PRO A N 1
ATOM 1426 C CA . PRO A 1 184 ? 17.355 14.126 24.851 1.00 22.33 179 PRO A CA 1
ATOM 1427 C C . PRO A 1 184 ? 17.964 12.731 24.965 1.00 19.83 179 PRO A C 1
ATOM 1428 O O . PRO A 1 184 ? 19.197 12.623 24.974 1.00 26.97 179 PRO A O 1
ATOM 1432 N N . LYS A 1 185 ? 17.154 11.668 25.045 1.00 19.73 180 LYS A N 1
ATOM 1433 C CA . LYS A 1 185 ? 17.653 10.295 25.076 1.00 20.01 180 LYS A CA 1
ATOM 1434 C C . LYS A 1 185 ? 17.759 9.682 23.689 1.00 19.18 180 LYS A C 1
ATOM 1435 O O . LYS A 1 185 ? 18.353 8.600 23.535 1.00 20.08 180 LYS A O 1
ATOM 1441 N N . ALA A 1 186 ? 17.187 10.338 22.693 1.00 19.68 181 ALA A N 1
ATOM 1442 C CA . ALA A 1 186 ? 17.074 9.752 21.370 1.00 18.56 181 ALA A CA 1
ATOM 1443 C C . ALA A 1 186 ? 18.419 9.739 20.657 1.00 18.20 181 ALA A C 1
ATOM 1444 O O . ALA A 1 186 ? 19.193 10.698 20.726 1.00 19.78 181 ALA A O 1
ATOM 1446 N N . GLN A 1 187 ? 18.688 8.633 19.964 1.00 15.77 182 GLN A N 1
ATOM 1447 C CA . GLN A 1 187 ? 19.841 8.526 19.081 1.00 17.34 182 GLN A CA 1
ATOM 1448 C C . GLN A 1 187 ? 19.467 8.682 17.616 1.00 18.26 182 GLN A C 1
ATOM 1449 O O . GLN A 1 187 ? 20.356 8.897 16.785 1.00 19.52 182 GLN A O 1
ATOM 1455 N N . LYS A 1 188 ? 18.182 8.562 17.281 1.00 14.88 183 LYS A N 1
ATOM 1456 C CA . LYS A 1 188 ? 17.723 8.644 15.903 1.00 15.13 183 LYS A CA 1
ATOM 1457 C C . LYS A 1 188 ? 16.363 9.317 15.884 1.00 17.25 183 LYS A C 1
ATOM 1458 O O . LYS A 1 188 ? 15.555 9.118 16.793 1.00 16.95 183 LYS A O 1
ATOM 1464 N N . LEU A 1 189 ? 16.137 10.137 14.861 1.00 16.87 184 LEU A N 1
ATOM 1465 C CA . LEU A 1 189 ? 14.839 10.735 14.577 1.00 17.75 184 LEU A CA 1
ATOM 1466 C C . LEU A 1 189 ? 14.381 10.230 13.218 1.00 17.34 184 LEU A C 1
ATOM 1467 O O . LEU A 1 189 ? 15.111 10.374 12.234 1.00 16.04 184 LEU A O 1
ATOM 1472 N N . TYR A 1 190 ? 13.185 9.639 13.160 1.00 13.78 185 TYR A N 1
ATOM 1473 C CA . TYR A 1 190 ? 12.530 9.289 11.898 1.00 13.03 185 TYR A CA 1
ATOM 1474 C C . TYR A 1 190 ? 11.472 10.349 11.645 1.00 16.18 185 TYR A C 1
ATOM 1475 O O . TYR A 1 190 ? 10.430 10.353 12.304 1.00 14.32 185 TYR A O 1
ATOM 1484 N N . LEU A 1 191 ? 11.717 11.240 10.689 1.00 13.44 186 LEU A N 1
ATOM 1485 C CA . LEU A 1 191 ? 10.840 12.390 10.501 1.00 13.93 186 LEU A CA 1
ATOM 1486 C C . LEU A 1 191 ? 10.223 12.365 9.113 1.00 12.69 186 LEU A C 1
ATOM 1487 O O . LEU A 1 191 ? 10.916 12.123 8.119 1.00 15.98 186 LEU A O 1
ATOM 1492 N N . THR A 1 192 ? 8.920 12.605 9.053 1.00 13.35 187 THR A N 1
ATOM 1493 C CA . THR A 1 192 ? 8.229 12.914 7.806 1.00 13.23 187 THR A CA 1
ATOM 1494 C C . THR A 1 192 ? 7.997 14.416 7.801 1.00 16.12 187 THR A C 1
ATOM 1495 O O . THR A 1 192 ? 7.377 14.944 8.728 1.00 17.82 187 THR A O 1
ATOM 1499 N N . HIS A 1 193 ? 8.519 15.113 6.798 1.00 12.53 188 HIS A N 1
ATOM 1500 C CA . HIS A 1 193 ? 8.280 16.546 6.669 1.00 12.17 188 HIS A CA 1
ATOM 1501 C C . HIS A 1 193 ? 7.199 16.745 5.624 1.00 17.52 188 HIS A C 1
ATOM 1502 O O . HIS A 1 193 ? 7.350 16.301 4.485 1.00 18.04 188 HIS A O 1
ATOM 1509 N N . ILE A 1 194 ? 6.109 17.389 6.018 1.00 16.01 189 ILE A N 1
ATOM 1510 C CA . ILE A 1 194 ? 4.930 17.569 5.179 1.00 15.06 189 ILE A CA 1
ATOM 1511 C C . ILE A 1 194 ? 4.851 19.043 4.803 1.00 17.02 189 ILE A C 1
ATOM 1512 O O . ILE A 1 194 ? 4.832 19.909 5.682 1.00 15.91 189 ILE A O 1
ATOM 1517 N N . ASP A 1 195 ? 4.804 19.331 3.500 1.00 19.08 190 ASP A N 1
ATOM 1518 C CA . ASP A 1 195 ? 4.785 20.716 3.020 1.00 17.48 190 ASP A CA 1
ATOM 1519 C C . ASP A 1 195 ? 3.358 21.255 3.068 1.00 21.15 190 ASP A C 1
ATOM 1520 O O . ASP A 1 195 ? 2.721 21.538 2.050 1.00 18.21 190 ASP A O 1
ATOM 1525 N N . ALA A 1 196 ? 2.867 21.418 4.295 1.00 18.35 191 ALA A N 1
ATOM 1526 C CA . ALA A 1 196 ? 1.515 21.899 4.541 1.00 19.01 191 ALA A CA 1
ATOM 1527 C C . ALA A 1 196 ? 1.569 22.979 5.607 1.00 20.21 191 ALA A C 1
ATOM 1528 O O . ALA A 1 196 ? 2.224 22.802 6.639 1.00 16.56 191 ALA A O 1
ATOM 1530 N N . GLU A 1 197 ? 0.907 24.105 5.341 1.00 20.54 192 GLU A N 1
ATOM 1531 C CA . GLU A 1 197 ? 0.780 25.193 6.306 1.00 22.92 192 GLU A CA 1
ATOM 1532 C C . GLU A 1 197 ? -0.542 24.981 7.029 1.00 24.20 192 GLU A C 1
ATOM 1533 O O . GLU A 1 197 ? -1.614 25.244 6.479 1.00 23.12 192 GLU A O 1
ATOM 1539 N N . VAL A 1 198 ? -0.477 24.471 8.254 1.00 19.72 193 VAL A N 1
ATOM 1540 C CA . VAL A 1 198 ? -1.683 24.118 8.988 1.00 19.20 193 VAL A CA 1
ATOM 1541 C C . VAL A 1 198 ? -1.556 24.624 10.416 1.00 20.02 193 VAL A C 1
ATOM 1542 O O . VAL A 1 198 ? -0.461 24.673 10.983 1.00 21.15 193 VAL A O 1
ATOM 1546 N N . GLU A 1 199 ? -2.692 25.016 10.982 1.00 21.27 194 GLU A N 1
ATOM 1547 C CA . GLU A 1 199 ? -2.765 25.410 12.381 1.00 20.75 194 GLU A CA 1
ATOM 1548 C C . GLU A 1 199 ? -2.504 24.206 13.273 1.00 21.35 194 GLU A C 1
ATOM 1549 O O . GLU A 1 199 ? -2.957 23.099 12.981 1.00 21.66 194 GLU A O 1
ATOM 1555 N N . GLY A 1 200 ? -1.781 24.420 14.364 1.00 20.01 195 GLY A N 1
ATOM 1556 C CA . GLY A 1 200 ? -1.522 23.347 15.308 1.00 17.98 195 GLY A CA 1
ATOM 1557 C C . GLY A 1 200 ? -1.598 23.831 16.739 1.00 17.13 195 GLY A C 1
ATOM 1558 O O . GLY A 1 200 ? -1.323 24.990 17.038 1.00 18.45 195 GLY A O 1
ATOM 1559 N N . ASP A 1 201 ? -1.971 22.915 17.632 1.00 14.67 196 ASP A N 1
ATOM 1560 C CA . ASP A 1 201 ? -1.888 23.170 19.067 1.00 16.51 196 ASP A CA 1
ATOM 1561 C C . ASP A 1 201 ? -0.813 22.336 19.748 1.00 16.59 196 ASP A C 1
ATOM 1562 O O . ASP A 1 201 ? -0.649 22.429 20.973 1.00 17.57 196 ASP A O 1
ATOM 1567 N N . THR A 1 202 ? -0.071 21.533 18.980 1.00 14.65 197 THR A N 1
ATOM 1568 C CA . THR A 1 202 ? 0.998 20.691 19.486 1.00 15.26 197 THR A CA 1
ATOM 1569 C C . THR A 1 202 ? 2.113 20.724 18.455 1.00 14.82 197 THR A C 1
ATOM 1570 O O . THR A 1 202 ? 1.849 20.633 17.253 1.00 15.12 197 THR A O 1
ATOM 1574 N N . HIS A 1 203 ? 3.350 20.837 18.921 1.00 13.33 198 HIS A N 1
ATOM 1575 C CA . HIS A 1 203 ? 4.494 20.905 18.021 1.00 14.38 198 HIS A CA 1
ATOM 1576 C C . HIS A 1 203 ? 5.543 19.882 18.428 1.00 20.33 198 HIS A C 1
ATOM 1577 O O . HIS A 1 203 ? 5.609 19.446 19.575 1.00 15.56 198 HIS A O 1
ATOM 1584 N N . PHE A 1 204 ? 6.356 19.483 17.459 1.00 15.70 199 PHE A N 1
ATOM 1585 C CA . PHE A 1 204 ? 7.538 18.703 17.773 1.00 17.60 199 PHE A CA 1
ATOM 1586 C C . PHE A 1 204 ? 8.540 19.599 18.500 1.00 17.45 199 PHE A C 1
ATOM 1587 O O . PHE A 1 204 ? 8.597 20.804 18.243 1.00 17.44 199 PHE A O 1
ATOM 1595 N N . PRO A 1 205 ? 9.326 19.044 19.424 1.00 18.46 200 PRO A N 1
ATOM 1596 C CA . PRO A 1 205 ? 10.283 19.881 20.162 1.00 17.80 200 PRO A CA 1
ATOM 1597 C C . PRO A 1 205 ? 11.302 20.540 19.247 1.00 23.44 200 PRO A C 1
ATOM 1598 O O . PRO A 1 205 ? 11.610 20.053 18.153 1.00 22.70 200 PRO A O 1
ATOM 1602 N N . ASP A 1 206 ? 11.824 21.675 19.714 1.00 24.91 201 ASP A N 1
ATOM 1603 C CA . ASP A 1 206 ? 12.748 22.504 18.943 1.00 27.90 201 ASP A CA 1
ATOM 1604 C C . ASP A 1 206 ? 14.134 21.877 18.997 1.00 32.21 201 ASP A C 1
ATOM 1605 O O . ASP A 1 206 ? 14.970 22.224 19.833 1.00 40.88 201 ASP A O 1
ATOM 1610 N N . TYR A 1 207 ? 14.380 20.935 18.097 1.00 28.76 202 TYR A N 1
ATOM 1611 C CA . TYR A 1 207 ? 15.696 20.337 17.965 1.00 28.90 202 TYR A CA 1
ATOM 1612 C C . TYR A 1 207 ? 16.573 21.204 17.066 1.00 30.42 202 TYR A C 1
ATOM 1613 O O . TYR A 1 207 ? 16.084 22.008 16.271 1.00 33.79 202 TYR A O 1
ATOM 1622 N N . GLU A 1 208 ? 17.888 21.026 17.201 1.00 31.82 203 GLU A N 1
ATOM 1623 C CA . GLU A 1 208 ? 18.852 21.780 16.410 1.00 39.78 203 GLU A CA 1
ATOM 1624 C C . GLU A 1 208 ? 19.319 20.933 15.239 1.00 40.84 203 GLU A C 1
ATOM 1625 O O . GLU A 1 208 ? 20.029 19.939 15.456 1.00 36.77 203 GLU A O 1
ATOM 1631 N N . PRO A 1 209 ? 18.964 21.276 13.995 1.00 44.78 204 PRO A N 1
ATOM 1632 C CA . PRO A 1 209 ? 19.367 20.428 12.858 1.00 36.45 204 PRO A CA 1
ATOM 1633 C C . PRO A 1 209 ? 20.868 20.238 12.740 1.00 40.72 204 PRO A C 1
ATOM 1634 O O . PRO A 1 209 ? 21.309 19.205 12.217 1.00 34.03 204 PRO A O 1
ATOM 1638 N N . ASP A 1 210 ? 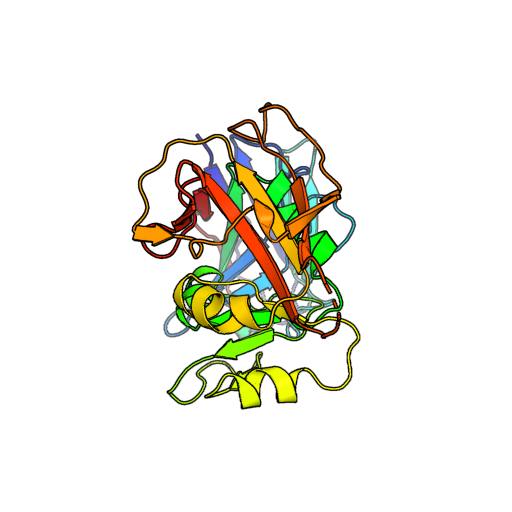21.664 21.200 13.217 1.00 43.29 205 ASP A N 1
ATOM 1639 C CA . ASP A 1 210 ? 23.118 21.087 13.133 1.00 45.55 205 ASP A CA 1
ATOM 1640 C C . ASP A 1 210 ? 23.648 19.946 13.990 1.00 42.90 205 ASP A C 1
ATOM 1641 O O . ASP A 1 210 ? 24.719 19.401 13.696 1.00 37.53 205 ASP A O 1
ATOM 1646 N N . ASP A 1 211 ? 22.931 19.583 15.054 1.00 42.50 206 ASP A N 1
ATOM 1647 C CA . ASP A 1 211 ? 23.363 18.510 15.942 1.00 28.29 206 ASP A CA 1
ATOM 1648 C C . ASP A 1 211 ? 23.004 17.123 15.426 1.00 28.65 206 ASP A C 1
ATOM 1649 O O . ASP A 1 211 ? 23.296 16.132 16.103 1.00 28.29 206 ASP A O 1
ATOM 1654 N N . TRP A 1 212 ? 22.392 17.025 14.254 1.00 29.59 207 TRP A N 1
ATOM 1655 C CA . TRP A 1 212 ? 21.966 15.749 13.706 1.00 28.38 207 TRP A CA 1
ATOM 1656 C C . TRP A 1 212 ? 22.521 15.600 12.301 1.00 32.87 207 TRP A C 1
ATOM 1657 O O . TRP A 1 212 ? 22.660 16.579 11.561 1.00 36.29 207 TRP A O 1
ATOM 1668 N N . GLU A 1 213 ? 22.843 14.365 11.940 1.00 22.22 208 GLU A N 1
ATOM 1669 C CA . GLU A 1 213 ? 23.294 14.047 10.598 1.00 25.58 208 GLU A CA 1
ATOM 1670 C C . GLU A 1 213 ? 22.220 13.240 9.895 1.00 25.61 208 GLU A C 1
ATOM 1671 O O . GLU A 1 213 ? 21.781 12.203 10.405 1.00 22.48 208 GLU A O 1
ATOM 1677 N N . SER A 1 214 ? 21.809 13.710 8.723 1.00 24.29 209 SER A N 1
ATOM 1678 C CA . SER A 1 214 ? 20.841 12.987 7.919 1.00 22.42 209 SER A CA 1
ATOM 1679 C C . SER A 1 214 ? 21.535 11.832 7.212 1.00 26.27 209 SER A C 1
ATOM 1680 O O . SER A 1 214 ? 22.460 12.043 6.417 1.00 28.44 209 SER A O 1
ATOM 1683 N N . VAL A 1 215 ? 21.090 10.613 7.502 1.00 22.46 210 VAL A N 1
ATOM 1684 C CA . VAL A 1 215 ? 21.615 9.421 6.845 1.00 20.61 210 VAL A CA 1
ATOM 1685 C C . VAL A 1 215 ? 20.658 8.843 5.819 1.00 25.07 210 VAL A C 1
ATOM 1686 O O . VAL A 1 215 ? 21.027 7.881 5.121 1.00 25.80 210 VAL A O 1
ATOM 1690 N N . PHE A 1 216 ? 19.445 9.382 5.704 1.00 20.16 211 PHE A N 1
ATOM 1691 C CA . PHE A 1 216 ? 18.466 8.926 4.729 1.00 18.73 211 PHE A CA 1
ATOM 1692 C C . PHE A 1 216 ? 17.531 10.088 4.456 1.00 19.79 211 PHE A C 1
ATOM 1693 O O . PHE A 1 216 ? 17.060 10.731 5.396 1.00 19.57 211 PHE A O 1
ATOM 1701 N N . SER A 1 217 ? 17.293 10.368 3.176 1.00 21.39 212 SER A N 1
ATOM 1702 C CA A SER A 1 217 ? 16.443 11.480 2.762 0.63 23.32 212 SER A CA 1
ATOM 1703 C CA B SER A 1 217 ? 16.431 11.473 2.768 0.37 23.32 212 SER A CA 1
ATOM 1704 C C . SER A 1 217 ? 15.795 11.098 1.440 1.00 27.60 212 SER A C 1
ATOM 1705 O O . SER A 1 217 ? 16.505 10.804 0.472 1.00 28.51 212 SER A O 1
ATOM 1710 N N . GLU A 1 218 ? 14.463 11.092 1.394 1.00 18.51 213 GLU A N 1
ATOM 1711 C CA . GLU A 1 218 ? 13.724 10.704 0.198 1.00 19.10 213 GLU A CA 1
ATOM 1712 C C . GLU A 1 218 ? 12.591 11.692 -0.057 1.00 18.74 213 GLU A C 1
ATOM 1713 O O . GLU A 1 218 ? 11.718 11.875 0.795 1.00 18.71 213 GLU A O 1
ATOM 1719 N N . PHE A 1 219 ? 12.581 12.301 -1.247 1.00 17.03 214 PHE A N 1
ATOM 1720 C CA . PHE A 1 219 ? 11.586 13.309 -1.595 1.00 16.24 214 PHE A CA 1
ATOM 1721 C C . PHE A 1 219 ? 10.430 12.677 -2.352 1.00 18.36 214 PHE A C 1
ATOM 1722 O O . PHE A 1 219 ? 10.640 11.813 -3.220 1.00 18.11 214 PHE A O 1
ATOM 1730 N N . HIS A 1 220 ? 9.215 13.166 -2.076 1.00 16.10 215 HIS A N 1
ATOM 1731 C CA . HIS A 1 220 ? 8.024 12.713 -2.780 1.00 16.42 215 HIS A CA 1
ATOM 1732 C C . HIS A 1 220 ? 7.110 13.874 -3.131 1.00 18.09 215 HIS A C 1
ATOM 1733 O O . HIS A 1 220 ? 7.033 14.869 -2.407 1.00 16.28 2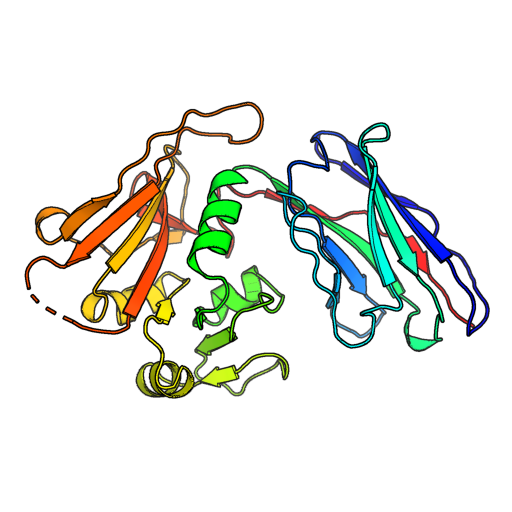15 HIS A O 1
ATOM 1740 N N . ASP A 1 221 ? 6.380 13.705 -4.235 1.00 17.87 216 ASP A N 1
ATOM 1741 C CA . ASP A 1 221 ? 5.428 14.697 -4.715 1.00 19.07 216 ASP A CA 1
ATOM 1742 C C . ASP A 1 221 ? 4.031 14.426 -4.175 1.00 17.80 216 ASP A C 1
ATOM 1743 O O . ASP A 1 221 ? 3.638 13.275 -3.965 1.00 19.42 216 ASP A O 1
ATOM 1748 N N . ALA A 1 222 ? 3.269 15.504 -3.986 1.00 17.38 217 ALA A N 1
ATOM 1749 C CA . ALA A 1 222 ? 1.824 15.370 -3.876 1.00 19.51 217 ALA A CA 1
ATOM 1750 C C . ALA A 1 222 ? 1.281 14.618 -5.085 1.00 23.75 217 ALA A C 1
ATOM 1751 O O . ALA A 1 222 ? 1.710 14.849 -6.221 1.00 21.50 217 ALA A O 1
ATOM 1753 N N . ASP A 1 223 ? 0.331 13.719 -4.844 1.00 23.67 218 ASP A N 1
ATOM 1754 C CA . ASP A 1 223 ? -0.291 12.964 -5.927 1.00 24.78 218 ASP A CA 1
ATOM 1755 C C . ASP A 1 223 ? -1.783 12.837 -5.628 1.00 22.48 218 ASP A C 1
ATOM 1756 O O . ASP A 1 223 ? -2.345 13.588 -4.820 1.00 24.32 218 ASP A O 1
ATOM 1761 N N . ALA A 1 224 ? -2.431 11.871 -6.288 1.00 26.66 219 ALA A N 1
ATOM 1762 C CA . ALA A 1 224 ? -3.874 11.695 -6.148 1.00 26.82 219 ALA A CA 1
ATOM 1763 C C . ALA A 1 224 ? -4.262 11.285 -4.736 1.00 27.32 219 ALA A C 1
ATOM 1764 O O . ALA A 1 224 ? -5.386 11.556 -4.298 1.00 27.66 219 ALA A O 1
ATOM 1766 N N . GLN A 1 225 ? -3.362 10.625 -4.018 1.00 24.95 220 GLN A N 1
ATOM 1767 C CA . GLN A 1 225 ? -3.665 10.163 -2.669 1.00 23.06 220 GLN A CA 1
ATOM 1768 C C . GLN A 1 225 ? -3.038 11.017 -1.581 1.00 23.06 220 GLN A C 1
ATOM 1769 O O . GLN A 1 225 ? -3.627 11.167 -0.506 1.00 26.85 220 GLN A O 1
ATOM 1775 N N . ASN A 1 226 ? -1.862 11.568 -1.826 1.00 20.62 221 ASN A N 1
ATOM 1776 C CA . ASN A 1 226 ? -1.131 12.326 -0.823 1.00 18.05 221 ASN A CA 1
ATOM 1777 C C . ASN A 1 226 ? -1.295 13.808 -1.117 1.00 18.55 221 ASN A C 1
ATOM 1778 O O . ASN A 1 226 ? -0.864 14.290 -2.169 1.00 18.74 221 ASN A O 1
ATOM 1783 N N . SER A 1 227 ? -1.921 14.527 -0.183 1.00 17.37 222 SER A N 1
ATOM 1784 C CA . SER A 1 227 ? -2.392 15.877 -0.475 1.00 15.61 222 SER A CA 1
ATOM 1785 C C . SER A 1 227 ? -1.267 16.880 -0.651 1.00 22.05 222 SER A C 1
ATOM 1786 O O . SER A 1 227 ? -1.475 17.902 -1.311 1.00 18.97 222 SER A O 1
ATOM 1789 N N . HIS A 1 228 ? -0.093 16.632 -0.074 1.00 16.59 223 HIS A N 1
ATOM 1790 C CA . HIS A 1 228 ? 0.985 17.608 -0.116 1.00 16.01 223 HIS A CA 1
ATOM 1791 C C . HIS A 1 228 ? 2.298 16.892 -0.356 1.00 18.66 223 HIS A C 1
ATOM 1792 O O . HIS A 1 228 ? 2.449 15.706 -0.054 1.00 17.53 223 HIS A O 1
ATOM 1799 N N . SER A 1 229 ? 3.252 17.623 -0.917 1.00 15.02 224 SER A N 1
ATOM 1800 C CA A SER A 1 229 ? 4.595 17.084 -1.011 0.63 15.28 224 SER A CA 1
ATOM 1801 C CA B SER A 1 229 ? 4.610 17.111 -1.009 0.37 15.34 224 SER A CA 1
ATOM 1802 C C . SER A 1 229 ? 5.114 16.721 0.376 1.00 17.80 224 SER A C 1
ATOM 1803 O O . SER A 1 229 ? 4.750 17.331 1.389 1.00 15.78 224 SER A O 1
ATOM 1808 N N . TYR A 1 230 ? 5.953 15.687 0.422 1.00 17.02 225 TYR A N 1
ATOM 1809 C CA . TYR A 1 230 ? 6.439 15.199 1.705 1.00 19.63 225 TYR A CA 1
ATOM 1810 C C . TYR A 1 230 ? 7.788 14.535 1.498 1.00 19.62 225 TYR A C 1
ATOM 1811 O O . TYR A 1 230 ? 8.143 14.128 0.384 1.00 16.48 225 TYR A O 1
ATOM 1820 N N . CYS A 1 231 ? 8.549 14.431 2.582 1.00 14.42 226 CYS A N 1
ATOM 1821 C CA A CYS A 1 231 ? 9.888 13.853 2.541 0.54 15.94 226 CYS A CA 1
ATOM 1822 C CA B CYS A 1 231 ? 9.814 13.732 2.483 0.46 16.01 226 CYS A CA 1
ATOM 1823 C C . CYS A 1 231 ? 10.099 12.992 3.776 1.00 17.51 226 CYS A C 1
ATOM 1824 O O . CYS A 1 231 ? 9.717 13.408 4.875 1.00 18.33 226 CYS A O 1
ATOM 1829 N N . PHE A 1 232 ? 10.739 11.840 3.607 1.00 15.57 227 PHE A N 1
ATOM 1830 C CA . PHE A 1 232 ? 11.125 10.993 4.724 1.00 15.81 227 PHE A CA 1
ATOM 1831 C C . PHE A 1 232 ? 12.605 11.208 5.004 1.00 17.52 227 PHE A C 1
ATOM 1832 O O . PHE A 1 232 ? 13.424 11.229 4.080 1.00 17.46 227 PHE A O 1
ATOM 1840 N N . GLU A 1 233 ? 12.944 11.336 6.286 1.00 13.63 228 GLU A N 1
ATOM 1841 C CA . GLU A 1 233 ? 14.285 11.663 6.743 1.00 17.90 228 GLU A CA 1
ATOM 1842 C C . GLU A 1 233 ? 14.607 10.805 7.961 1.00 17.68 228 GLU A C 1
ATOM 1843 O O . GLU A 1 233 ? 13.745 10.602 8.815 1.00 17.97 228 GLU A O 1
ATOM 1849 N N . ILE A 1 234 ? 15.827 10.273 8.029 1.00 17.44 229 ILE A N 1
ATOM 1850 C CA . ILE A 1 234 ? 16.319 9.633 9.245 1.00 14.63 229 ILE A CA 1
ATOM 1851 C C . ILE A 1 234 ? 17.584 10.359 9.665 1.00 17.32 229 ILE A C 1
ATOM 1852 O O . ILE A 1 234 ? 18.540 10.455 8.888 1.00 17.84 229 ILE A O 1
ATOM 1857 N N . LEU A 1 235 ? 17.587 10.876 10.888 1.00 15.56 230 LEU A N 1
ATOM 1858 C CA . LEU A 1 235 ? 18.724 11.600 11.438 1.00 16.32 230 LEU A CA 1
ATOM 1859 C C . LEU A 1 235 ? 19.358 10.780 12.551 1.00 14.80 230 LEU A C 1
ATOM 1860 O O . LEU A 1 235 ? 18.657 10.118 13.318 1.00 16.61 230 LEU A O 1
ATOM 1865 N N . GLU A 1 236 ? 20.686 10.826 12.644 1.00 17.17 231 GLU A N 1
ATOM 1866 C CA . GLU A 1 236 ? 21.409 10.217 13.752 1.00 17.67 231 GLU A CA 1
ATOM 1867 C C . GLU A 1 236 ? 22.110 11.304 14.554 1.00 20.17 231 GLU A C 1
ATOM 1868 O O . GLU A 1 236 ? 22.627 12.271 13.985 1.00 22.71 231 GLU A O 1
ATOM 1874 N N . ARG A 1 237 ? 22.112 11.155 15.874 1.00 18.52 232 ARG A N 1
ATOM 1875 C CA . ARG A 1 237 ? 22.700 12.183 16.730 1.00 20.38 232 ARG A CA 1
ATOM 1876 C C . ARG A 1 237 ? 24.208 12.229 16.521 1.00 24.44 232 ARG A C 1
ATOM 1877 O O . ARG A 1 237 ? 24.886 11.206 16.650 1.00 28.72 232 ARG A O 1
ATOM 1885 N N . ARG A 1 238 ? 24.729 13.409 16.173 1.00 24.60 233 ARG A N 1
ATOM 1886 C CA . ARG A 1 238 ? 26.166 13.569 15.980 1.00 31.36 233 ARG A CA 1
ATOM 1887 C C . ARG A 1 238 ? 26.906 13.302 17.282 1.00 31.06 233 ARG A C 1
ATOM 1888 O O . ARG A 1 238 ? 26.656 13.963 18.295 1.00 34.59 233 ARG A O 1
ATOM 1896 N N . GLY A 1 239 ? 27.818 12.337 17.253 1.00 35.36 234 GLY A N 1
ATOM 1897 C CA . GLY A 1 239 ? 28.560 11.960 18.441 1.00 38.24 234 GLY A CA 1
ATOM 1898 C C . GLY A 1 239 ? 27.719 11.196 19.444 1.00 39.94 234 GLY A C 1
ATOM 1899 O O . GLY A 1 239 ? 27.208 11.770 20.406 1.00 55.57 234 GLY A O 1
ATOM 1900 N N . GLY A 1 242 ? 25.389 5.968 21.999 1.00 43.82 237 GLY A N 1
ATOM 1901 C CA . GLY A 1 242 ? 24.474 4.896 21.651 1.00 39.51 237 GLY A CA 1
ATOM 1902 C C . GLY A 1 242 ? 23.287 4.793 22.591 1.00 47.66 237 GLY A C 1
ATOM 1903 O O . GLY A 1 242 ? 23.307 5.339 23.696 1.00 55.69 237 GLY A O 1
ATOM 1904 N N . GLY A 1 243 ? 22.247 4.088 22.154 1.00 34.14 238 GLY A N 1
ATOM 1905 C CA . GLY A 1 243 ? 21.053 3.929 22.961 1.00 36.53 238 GLY A CA 1
ATOM 1906 C C . GLY A 1 243 ? 19.910 3.332 22.168 1.00 28.56 238 GLY A C 1
ATOM 1907 O O . GLY A 1 243 ? 19.952 3.311 20.933 1.00 37.57 238 GLY A O 1
ATOM 1908 N N . MET A 1 244 ? 18.882 2.848 22.863 1.00 29.08 239 MET A N 1
ATOM 1909 C CA . MET A 1 244 ? 17.759 2.206 22.193 1.00 26.51 239 MET A CA 1
ATOM 1910 C C . MET A 1 244 ? 16.771 3.192 21.583 1.00 19.65 239 MET A C 1
ATOM 1911 O O . MET A 1 244 ? 16.024 2.803 20.681 1.00 20.63 239 MET A O 1
ATOM 1916 N N . ILE A 1 245 ? 16.730 4.443 22.059 1.00 17.20 240 ILE A N 1
ATOM 1917 C CA . ILE A 1 245 ? 15.564 5.298 21.841 1.00 18.90 240 ILE A CA 1
ATOM 1918 C C . ILE A 1 245 ? 15.632 5.962 20.469 1.00 17.14 240 ILE A C 1
ATOM 1919 O O . ILE A 1 245 ? 16.632 6.600 20.120 1.00 17.22 240 ILE A O 1
ATOM 1924 N N . SER A 1 246 ? 14.548 5.838 19.705 1.00 14.61 241 SER A N 1
ATOM 1925 C CA . SER A 1 246 ? 14.316 6.585 18.476 1.00 13.68 241 SER A CA 1
ATOM 1926 C C . SER A 1 246 ? 12.966 7.284 18.566 1.00 16.74 241 SER A C 1
ATOM 1927 O O . SER A 1 246 ? 12.021 6.744 19.136 1.00 16.30 241 SER A O 1
ATOM 1930 N N . LEU A 1 247 ? 12.863 8.481 18.000 1.00 13.20 242 LEU A N 1
ATOM 1931 C CA . LEU A 1 247 ? 11.562 9.121 17.873 1.00 12.31 242 LEU A CA 1
ATOM 1932 C C . LEU A 1 247 ? 11.110 9.002 16.425 1.00 13.44 242 LEU A C 1
ATOM 1933 O O . LEU A 1 247 ? 11.931 9.026 15.509 1.00 15.70 242 LEU A O 1
ATOM 1938 N N . ILE A 1 248 ? 9.798 8.860 16.219 1.00 14.16 243 ILE A N 1
ATOM 1939 C CA . ILE A 1 248 ? 9.216 8.902 14.877 1.00 13.76 243 ILE A CA 1
ATOM 1940 C C . ILE A 1 248 ? 8.023 9.858 14.935 1.00 14.17 243 ILE A C 1
ATOM 1941 O O . ILE A 1 248 ? 7.214 9.811 15.877 1.00 12.75 243 ILE A O 1
ATOM 1946 N N . ALA A 1 249 ? 7.967 10.779 13.974 1.00 14.90 244 ALA A N 1
ATOM 1947 C CA . ALA A 1 249 ? 7.011 11.876 14.011 1.00 11.27 244 ALA A CA 1
ATOM 1948 C C . ALA A 1 249 ? 6.846 12.429 12.603 1.00 12.03 244 ALA A C 1
ATOM 1949 O O . ALA A 1 249 ? 7.790 12.422 11.813 1.00 13.43 244 ALA A O 1
ATOM 1951 N N . ALA A 1 250 ? 5.643 12.922 12.316 1.00 14.45 245 ALA A N 1
ATOM 1952 C CA . ALA A 1 250 ? 5.347 13.644 11.080 1.00 13.96 245 ALA A CA 1
ATOM 1953 C C . ALA A 1 250 ? 5.150 15.121 11.406 1.00 13.71 245 ALA A C 1
ATOM 1954 O O . ALA A 1 250 ? 4.350 15.466 12.283 1.00 14.48 245 ALA A O 1
ATOM 1956 N N . LEU A 1 251 ? 5.884 15.991 10.711 1.00 11.78 246 LEU A N 1
ATOM 1957 C CA . LEU A 1 251 ? 5.923 17.417 11.028 1.00 13.35 246 LEU A CA 1
ATOM 1958 C C . LEU A 1 251 ? 5.465 18.202 9.813 1.00 13.35 246 LEU A C 1
ATOM 1959 O O . LEU A 1 251 ? 6.060 18.071 8.738 1.00 16.59 246 LEU A O 1
ATOM 1964 N N . ALA A 1 252 ? 4.433 19.032 9.984 1.00 14.37 247 ALA A N 1
ATOM 1965 C CA . ALA A 1 252 ? 4.107 20.018 8.959 1.00 14.35 247 ALA A CA 1
ATOM 1966 C C . ALA A 1 252 ? 4.995 21.242 9.155 1.00 16.87 247 ALA A C 1
ATOM 1967 O O . ALA A 1 252 ? 5.967 21.220 9.912 1.00 17.08 247 ALA A O 1
ATOM 1969 N N . VAL A 1 253 ? 4.684 22.335 8.450 1.00 14.23 248 VAL A N 1
ATOM 1970 C CA . VAL A 1 253 ? 5.486 23.542 8.560 1.00 14.77 248 VAL A CA 1
ATOM 1971 C C . VAL A 1 253 ? 5.432 24.057 9.993 1.00 13.27 248 VAL A C 1
ATOM 1972 O O . VAL A 1 253 ? 4.408 23.925 10.676 1.00 17.37 248 VAL A O 1
ATOM 1976 N N . ASP A 1 254 ? 6.562 24.595 10.467 1.00 16.06 249 ASP A N 1
ATOM 1977 C CA . ASP A 1 254 ? 6.708 25.149 11.822 1.00 15.54 249 ASP A CA 1
ATOM 1978 C C . ASP A 1 254 ? 6.583 24.068 12.889 1.00 15.93 249 ASP A C 1
ATOM 1979 O O . ASP A 1 254 ? 6.204 24.344 14.025 1.00 17.89 249 ASP A O 1
ATOM 1984 N N . ARG A 1 255 ? 6.919 22.833 12.523 1.00 15.61 250 ARG A N 1
ATOM 1985 C CA . ARG A 1 255 ? 6.949 21.692 13.438 1.00 14.49 250 ARG A CA 1
ATOM 1986 C C . ARG A 1 255 ? 5.580 21.340 14.004 1.00 11.88 250 ARG A C 1
ATOM 1987 O O . ARG A 1 255 ? 5.493 20.692 15.048 1.00 15.39 250 ARG A O 1
ATOM 1995 N N . VAL A 1 256 ? 4.502 21.712 13.322 1.00 14.72 251 VAL A N 1
ATOM 1996 C CA . VAL A 1 256 ? 3.163 21.346 13.763 1.00 13.50 251 VAL A CA 1
ATOM 1997 C C . VAL A 1 256 ? 2.972 19.835 13.659 1.00 13.12 251 VAL A C 1
ATOM 1998 O O . VAL A 1 256 ? 3.224 19.231 12.608 1.00 14.71 251 VAL A O 1
ATOM 2002 N N . ILE A 1 257 ? 2.498 19.214 14.740 1.00 12.56 252 ILE A N 1
ATOM 2003 C CA . ILE A 1 257 ? 2.192 17.785 14.722 1.00 14.04 252 ILE A CA 1
ATOM 2004 C C . ILE A 1 257 ? 0.743 17.471 15.071 1.00 13.20 252 ILE A C 1
ATOM 2005 O O . ILE A 1 257 ? 0.281 16.351 14.787 1.00 14.77 252 ILE A O 1
ATOM 2010 N N . GLY A 1 258 ? -0.003 18.377 15.696 1.00 14.70 253 GLY A N 1
ATOM 2011 C CA . GLY A 1 258 ? -1.338 18.002 16.124 1.00 15.54 253 GLY A CA 1
ATOM 2012 C C . GLY A 1 258 ? -2.256 19.194 16.254 1.00 14.90 253 GLY A C 1
ATOM 2013 O O . GLY A 1 258 ? -1.810 20.336 16.379 1.00 16.83 253 GLY A O 1
ATOM 2014 N N . MET A 1 259 ? -3.554 18.907 16.203 1.00 16.95 254 MET A N 1
ATOM 2015 C CA . MET A 1 259 ? -4.594 19.903 16.443 1.00 17.22 254 MET A CA 1
ATOM 2016 C C . MET A 1 259 ? -5.832 19.159 16.911 1.00 16.47 254 MET A C 1
ATOM 2017 O O . MET A 1 259 ? -6.312 18.259 16.214 1.00 16.14 254 MET A O 1
ATOM 2022 N N . GLU A 1 260 ? -6.318 19.506 18.105 1.00 17.63 255 GLU A N 1
ATOM 2023 C CA . GLU A 1 260 ? -7.514 18.892 18.679 1.00 21.26 255 GLU A CA 1
ATOM 2024 C C . GLU A 1 260 ? -7.410 17.365 18.662 1.00 20.22 255 GLU A C 1
ATOM 2025 O O . GLU A 1 260 ? -8.324 16.651 18.240 1.00 19.50 255 GLU A O 1
ATOM 2031 N N . ASN A 1 261 ? -6.250 16.881 19.115 1.00 17.61 256 ASN A N 1
ATOM 2032 C CA . ASN A 1 261 ? -5.954 15.454 19.323 1.00 14.58 256 ASN A CA 1
ATOM 2033 C C . ASN A 1 261 ? -6.049 14.640 18.036 1.00 19.11 256 ASN A C 1
ATOM 2034 O O . ASN A 1 261 ? -6.384 13.449 18.056 1.00 21.04 256 ASN A O 1
ATOM 2039 N N . ALA A 1 262 ? -5.720 15.273 16.918 1.00 15.75 257 ALA A N 1
ATOM 2040 C CA . ALA A 1 262 ? -5.631 14.623 15.622 1.00 17.72 257 ALA A CA 1
ATOM 2041 C C . ALA A 1 262 ? -4.474 15.245 14.855 1.00 16.11 257 ALA A C 1
ATOM 2042 O O . ALA A 1 262 ? -3.910 16.268 15.259 1.00 16.58 257 ALA A O 1
ATOM 2044 N N . MET A 1 263 ? -4.111 14.613 13.742 1.00 18.78 258 MET A N 1
ATOM 2045 C CA . MET A 1 263 ? -3.123 15.223 12.853 1.00 19.49 258 MET A CA 1
ATOM 2046 C C . MET A 1 263 ? -3.841 16.059 11.799 1.00 19.75 258 MET A C 1
ATOM 2047 O O . MET A 1 263 ? -4.757 15.558 11.145 1.00 20.46 258 MET A O 1
ATOM 2052 N N . PRO A 1 264 ? -3.490 17.335 11.624 1.00 14.92 259 PRO A N 1
ATOM 2053 C CA . PRO A 1 264 ? -4.355 18.217 10.816 1.00 16.87 259 PRO A CA 1
ATOM 2054 C C . PRO A 1 264 ? -4.421 17.855 9.337 1.00 18.34 259 PRO A C 1
ATOM 2055 O O . PRO A 1 264 ? -5.356 18.295 8.654 1.00 23.95 259 PRO A O 1
ATOM 2059 N N . TRP A 1 265 ? -3.469 17.096 8.814 1.00 17.59 260 TRP A N 1
ATOM 2060 C CA . TRP A 1 265 ? -3.494 16.677 7.418 1.00 19.07 260 TRP A CA 1
ATOM 2061 C C . TRP A 1 265 ? -4.202 15.344 7.227 1.00 18.31 260 TRP A C 1
ATOM 2062 O O . TRP A 1 265 ? -4.326 14.870 6.091 1.00 19.38 260 TRP A O 1
ATOM 2073 N N . ASN A 1 266 ? -4.664 14.729 8.312 1.00 18.15 261 ASN A N 1
ATOM 2074 C CA . ASN A 1 266 ? -5.314 13.429 8.279 1.00 20.22 261 ASN A CA 1
ATOM 2075 C C . ASN A 1 266 ? -6.799 13.619 8.547 1.00 20.45 261 ASN A C 1
ATOM 2076 O O . ASN A 1 266 ? -7.181 14.331 9.485 1.00 26.40 261 ASN A O 1
ATOM 2081 N N . PHE A 1 267 ? -7.630 12.989 7.728 1.00 17.99 262 PHE A N 1
ATOM 2082 C CA . PHE A 1 267 ? -9.077 13.066 7.871 1.00 20.57 262 PHE A CA 1
ATOM 2083 C C . PHE A 1 267 ? -9.622 11.666 8.097 1.00 20.75 262 PHE A C 1
ATOM 2084 O O . PHE A 1 267 ? -9.432 10.773 7.263 1.00 20.47 262 PHE A O 1
ATOM 2092 N N . GLU A 1 268 ? -10.272 11.471 9.238 1.00 18.96 263 GLU A N 1
ATOM 2093 C CA . GLU A 1 268 ? -10.849 10.183 9.583 1.00 18.88 263 GLU A CA 1
ATOM 2094 C C . GLU A 1 268 ? -12.293 10.128 9.106 1.00 19.81 263 GLU A C 1
ATOM 2095 O O . GLU A 1 268 ? -13.040 11.105 9.229 1.00 24.33 263 GLU A O 1
ATOM 2101 N N . TYR A 1 269 ? -12.676 8.995 8.534 1.00 16.86 264 TYR A N 1
ATOM 2102 C CA . TYR A 1 269 ? -14.043 8.802 8.069 1.00 19.16 264 TYR A CA 1
ATOM 2103 C C . TYR A 1 269 ? -14.600 7.507 8.635 1.00 23.48 264 TYR A C 1
ATOM 2104 O O . TYR A 1 269 ? -13.881 6.511 8.766 1.00 22.03 264 TYR A O 1
ATOM 2113 N N . TRP A 1 270 ? -15.892 7.528 8.957 1.00 18.98 265 TRP A N 1
ATOM 2114 C CA . TRP A 1 270 ? -16.580 6.377 9.519 1.00 21.73 265 TRP A CA 1
ATOM 2115 C C . TRP A 1 270 ? -17.851 6.104 8.729 1.00 20.78 265 TRP A C 1
ATOM 2116 O O . TRP A 1 270 ? -18.500 7.026 8.225 1.00 22.19 265 TRP A O 1
ATOM 2127 N N . GLY A 1 271 ? -18.210 4.825 8.626 1.00 20.15 266 GLY A N 1
ATOM 2128 C CA . GLY A 1 271 ? -19.445 4.467 7.964 1.00 20.12 266 GLY A CA 1
ATOM 2129 C C . GLY A 1 271 ? -20.658 4.748 8.827 1.00 19.38 266 GLY A C 1
ATOM 2130 O O . GLY A 1 271 ? -20.547 5.093 10.002 1.00 25.42 266 GLY A O 1
ATOM 2131 N N . GLN A 1 272 ? -21.835 4.597 8.214 1.00 17.41 267 GLN A N 1
ATOM 2132 C CA . GLN A 1 272 ? -23.084 4.807 8.943 1.00 18.30 267 GLN A CA 1
ATOM 2133 C C . GLN A 1 272 ? -23.390 3.637 9.865 1.00 19.87 267 GLN A C 1
ATOM 2134 O O . GLN A 1 272 ? -24.070 3.807 10.884 1.00 19.49 267 GLN A O 1
ATOM 2140 N N . GLY A 1 273 ? -22.910 2.454 9.525 1.00 19.66 268 GLY A N 1
ATOM 2141 C CA . GLY A 1 273 ? -23.129 1.299 10.369 1.00 19.47 268 GLY A CA 1
ATOM 2142 C C . GLY A 1 273 ? -24.248 0.414 9.852 1.00 18.38 268 GLY A C 1
ATOM 2143 O O . GLY A 1 273 ? -25.209 0.876 9.222 1.00 23.15 268 GLY A O 1
ATOM 2144 N N . THR A 1 274 ? -24.126 -0.883 10.120 1.00 18.05 269 THR A N 1
ATOM 2145 C CA . THR A 1 274 ? -25.174 -1.839 9.801 1.00 16.47 269 THR A CA 1
ATOM 2146 C C . THR A 1 274 ? -25.344 -2.748 11.008 1.00 18.01 269 THR A C 1
ATOM 2147 O O . THR A 1 274 ? -24.360 -3.152 11.637 1.00 16.10 269 THR A O 1
ATOM 2151 N N . GLN A 1 275 ? -26.595 -3.020 11.367 1.00 15.89 270 GLN A N 1
ATOM 2152 C CA . GLN A 1 275 ? -26.883 -3.753 12.592 1.00 15.95 270 GLN A CA 1
ATOM 2153 C C . GLN A 1 275 ? -26.899 -5.252 12.324 1.00 15.39 270 GLN A C 1
ATOM 2154 O O . GLN A 1 275 ? -27.623 -5.730 11.441 1.00 16.00 270 GLN A O 1
ATOM 2160 N N . VAL A 1 276 ? -26.105 -5.987 13.095 1.00 14.54 271 VAL A N 1
ATOM 2161 C CA . VAL A 1 276 ? -26.077 -7.443 13.064 1.00 14.63 271 VAL A CA 1
ATOM 2162 C C . VAL A 1 276 ? -26.638 -7.928 14.390 1.00 14.67 271 VAL A C 1
ATOM 2163 O O . VAL A 1 276 ? -26.196 -7.480 15.450 1.00 17.13 271 VAL A O 1
ATOM 2167 N N . THR A 1 277 ? -27.642 -8.799 14.333 1.00 16.29 272 THR A N 1
ATOM 2168 C CA . THR A 1 277 ? -28.291 -9.316 15.530 1.00 17.53 272 THR A CA 1
ATOM 2169 C C . THR A 1 277 ? -28.241 -10.832 15.496 1.00 18.31 272 THR A C 1
ATOM 2170 O O . THR A 1 277 ? -28.681 -11.445 14.519 1.00 21.01 272 THR A O 1
ATOM 2174 N N . VAL A 1 278 ? -27.678 -11.433 16.540 1.00 18.07 273 VAL A N 1
ATOM 2175 C CA . VAL A 1 278 ? -27.555 -12.881 16.627 1.00 19.01 273 VAL A CA 1
ATOM 2176 C C . VAL A 1 278 ? -28.440 -13.326 17.781 1.00 19.46 273 VAL A C 1
ATOM 2177 O O . VAL A 1 278 ? -28.137 -13.051 18.950 1.00 26.21 273 VAL A O 1
ATOM 2181 N N . SER A 1 279 ? -29.548 -13.981 17.454 1.00 28.21 274 SER A N 1
ATOM 2182 C CA . SER A 1 279 ? -30.502 -14.430 18.463 1.00 33.03 274 SER A CA 1
ATOM 2183 C C . SER A 1 279 ? -31.098 -15.771 18.061 1.00 35.22 274 SER A C 1
ATOM 2184 O O . SER A 1 279 ? -31.312 -16.033 16.875 1.00 36.37 274 SER A O 1
#

Sequence (276 aa):
QVQLVESGGALVQPGGSLRLSCAASGFPVNRYSMRWYRQAPGKEREWVAGMMSSSAGDRSSSYEDSVKGRFTISRDDARNTVYLQMNSLKPEDTAVYYCNVNVGLPADLAWFKRNTLNKPVIMGRHTWESIGRPLPGRKNIILSSQPGTDDRVTWVKSVDEAIAACGDVPEIMVIGGGRVYEQFLPKAQKLYLTHIDAEVEGDTHFPDYEPDDWESVFSSEFHDADAQNSHSSYCCFEILERRGGGMISLIAALAVDRVIGMENAMPWNFEYWGQGTQVTVS

GO terms:
  GO:0004146 dihydrofolate reductase activity (F, IMP)
  GO:0005515 protein binding (F, IPI)
  GO:0005829 cytosol (C, IDA)
  GO:0004146 dihydrofolate reductase activity (F, IDA)
  GO:0046656 folic acid biosynthetic process (P, EXP)
  GO:0009257 10-formyltetrahydrofolate biosynthetic process (P, EXP)
  GO:0009410 response to xenobiotic stimulus (P, IDA)
  GO:0051871 dihydrofolic acid binding (F, IDA)
  GO:0070401 NADP+ binding (F, IDA)
  GO:0070402 NADPH binding (F, IDA)
  GO:0005542 folic acid binding (F, IDA)
  GO:0051870 methotrexate binding (F, IMP)
  GO:0070401 NADP+ binding (F, IMP)
  GO:0070402 NADPH binding (F, IMP)
  GO:0005542 folic acid binding (F, IMP)

Solvent-accessible surface area: 13666 Å² total; per-residue (Å²): 194,29,104,6,58,8,61,39,29,41,130,16,141,72,57,26,64,29,146,0,29,0,49,10,61,44,16,46,0,53,159,8,26,0,15,0,7,24,77,28,133,89,132,148,112,50,20,0,0,6,34,9,27,82,41,111,92,58,22,40,29,143,64,0,146,62,41,1,72,8,54,33,32,112,103,177,37,11,0,44,0,43,0,54,53,1,83,69,129,3,43,4,48,0,21,0,0,0,29,18,11,5,19,21,9,56,25,16,39,53,149,25,0,32,134,48,10,0,0,1,7,99,114,26,19,94,50,52,36,40,21,8,34,42,27,102,8,0,0,24,13,87,111,95,39,116,32,154,129,15,48,44,3,121,52,32,108,76,0,35,76,22,8,41,155,40,132,25,0,0,0,15,2,18,12,168,9,11,86,85,0,22,93,95,0,44,52,0,12,0,1,60,4,97,2,161,46,136,21,87,47,82,0,5,119,31,84,86,113,71,13,84,56,74,78,67,71,168,62,114,49,84,98,48,10,60,69,46,18,22,5,32,27,10,74,74,141,115,112,53,60,9,1,0,6,8,12,4,7,60,114,80,6,18,9,58,138,77,51,63,32,10,29,111,86,74,83,13,128,17,17,88,0,40,3,97

InterPro domains:
  IPR001796 Dihydrofolate reductase domain [PF00186] (1-158)
  IPR001796 Dihydrofolate reductase domain [PS51330] (1-158)
  IPR001796 Dihydrofolate reductase domain [cd00209] (2-157)
  IPR012259 Dihydrofolate reductase [PIRSF000194] (2-159)
  IPR012259 Dihydrofolate reductase [PTHR48069] (2-157)
  IPR017925 Dihydrofolate reductase conserved site [PS00075] (13-35)
  IPR024072 Dihydrofolate reductase-like domain superfamily [G3DSA:3.40.430.10] (1-159)
  IPR024072 Dihydrofolate reductase-like domain superfamily [SSF53597] (1-159)